Protein AF-K2RR24-F1 (afdb_monomer_lite)

Structure (mmCIF, N/CA/C/O backbone):
data_AF-K2RR24-F1
#
_entry.id   AF-K2RR24-F1
#
loop_
_atom_site.group_PDB
_atom_site.id
_atom_site.type_symbol
_atom_site.label_atom_id
_atom_site.label_alt_id
_atom_site.label_comp_id
_atom_site.label_asym_id
_atom_site.label_entity_id
_atom_site.label_seq_id
_atom_site.pdbx_PDB_ins_code
_atom_site.Cartn_x
_atom_site.Cartn_y
_atom_site.Cartn_z
_atom_site.occupancy
_atom_site.B_iso_or_equiv
_atom_site.auth_seq_id
_atom_site.auth_comp_id
_atom_site.auth_asym_id
_atom_site.auth_atom_id
_atom_site.pdbx_PDB_model_num
ATOM 1 N N . MET A 1 1 ? 23.265 -15.243 -14.581 1.00 72.38 1 MET A N 1
ATOM 2 C CA . MET A 1 1 ? 22.072 -14.593 -15.166 1.00 72.38 1 MET A CA 1
ATOM 3 C C . MET A 1 1 ? 22.293 -13.108 -15.412 1.00 72.38 1 MET A C 1
ATOM 5 O O . MET A 1 1 ? 22.422 -12.771 -16.573 1.00 72.38 1 MET A O 1
ATOM 9 N N . LEU A 1 2 ? 22.455 -12.241 -14.399 1.00 79.88 2 LEU A N 1
ATOM 10 C CA . LEU A 1 2 ? 22.684 -10.802 -14.650 1.00 79.88 2 LEU A CA 1
ATOM 11 C C . LEU A 1 2 ? 23.938 -10.504 -15.500 1.00 79.88 2 LEU A C 1
ATOM 13 O O . LEU A 1 2 ? 23.864 -9.712 -16.428 1.00 79.88 2 LEU A O 1
ATOM 17 N N . ILE A 1 3 ? 25.061 -11.188 -15.239 1.00 80.38 3 ILE A N 1
ATOM 18 C CA . ILE A 1 3 ? 26.287 -11.056 -16.055 1.00 80.38 3 ILE A CA 1
ATOM 19 C C . ILE A 1 3 ? 26.009 -11.392 -17.526 1.00 80.38 3 ILE A C 1
ATOM 21 O O . ILE A 1 3 ? 26.419 -10.652 -18.409 1.00 80.38 3 ILE A O 1
ATOM 25 N N . LEU A 1 4 ? 25.267 -12.473 -17.780 1.00 77.06 4 LEU A N 1
ATOM 26 C CA . LEU A 1 4 ? 24.901 -12.894 -19.131 1.00 77.06 4 LEU A CA 1
ATOM 27 C C . LEU A 1 4 ? 23.969 -11.874 -19.801 1.00 77.06 4 LEU A C 1
ATOM 29 O O . LEU A 1 4 ? 24.186 -11.536 -20.956 1.00 77.06 4 LEU A O 1
ATOM 33 N N . ALA A 1 5 ? 22.979 -11.346 -19.072 1.00 79.00 5 ALA A N 1
ATOM 34 C CA . ALA A 1 5 ? 22.093 -10.297 -19.578 1.00 79.00 5 ALA A CA 1
ATOM 35 C C . ALA A 1 5 ? 22.886 -9.043 -19.983 1.00 79.00 5 ALA A C 1
ATOM 37 O O . ALA A 1 5 ? 22.716 -8.544 -21.090 1.00 79.00 5 ALA A O 1
ATOM 38 N N . ASN A 1 6 ? 23.829 -8.603 -19.141 1.00 83.50 6 ASN A N 1
ATOM 39 C CA . ASN A 1 6 ? 24.700 -7.472 -19.460 1.00 83.50 6 ASN A CA 1
ATOM 40 C C . ASN A 1 6 ? 25.625 -7.770 -20.651 1.00 83.50 6 ASN A C 1
ATOM 42 O O . ASN A 1 6 ? 25.790 -6.919 -21.512 1.00 83.50 6 ASN A O 1
ATOM 46 N N . GLN A 1 7 ? 26.198 -8.974 -20.746 1.00 81.19 7 GLN A N 1
ATOM 47 C CA . GLN A 1 7 ? 27.037 -9.366 -21.887 1.00 81.19 7 GLN A CA 1
ATOM 48 C C . GLN A 1 7 ? 26.260 -9.395 -23.208 1.00 81.19 7 GLN A C 1
ATOM 50 O O . GLN A 1 7 ? 26.786 -8.963 -24.230 1.00 81.19 7 GLN A O 1
ATOM 55 N N . ILE A 1 8 ? 25.022 -9.901 -23.199 1.00 78.44 8 ILE A N 1
ATOM 56 C CA . ILE A 1 8 ? 24.143 -9.886 -24.376 1.00 78.44 8 ILE A CA 1
ATOM 57 C C . ILE A 1 8 ? 23.825 -8.442 -24.762 1.00 78.44 8 ILE A C 1
ATOM 59 O O . ILE A 1 8 ? 23.948 -8.091 -25.931 1.00 78.44 8 ILE A O 1
ATOM 63 N N . ARG A 1 9 ? 23.487 -7.600 -23.779 1.00 81.88 9 ARG A N 1
ATOM 64 C CA . ARG A 1 9 ? 23.241 -6.174 -23.990 1.00 81.88 9 ARG A CA 1
ATOM 65 C C . ARG A 1 9 ? 24.429 -5.477 -24.656 1.00 81.88 9 ARG A C 1
ATOM 67 O O . ARG A 1 9 ? 24.236 -4.899 -25.716 1.00 81.88 9 ARG A O 1
ATOM 74 N N . TYR A 1 10 ? 25.634 -5.590 -24.092 1.00 85.56 10 TYR A N 1
ATOM 75 C CA . TYR A 1 10 ? 26.826 -4.947 -24.657 1.00 85.56 10 TYR A CA 1
ATOM 76 C C . TYR A 1 10 ? 27.077 -5.374 -26.106 1.00 85.56 10 TYR A C 1
ATOM 78 O O . TYR A 1 10 ? 27.322 -4.534 -26.958 1.00 85.56 10 TYR A O 1
ATOM 86 N N . LYS A 1 11 ? 26.923 -6.667 -26.422 1.00 77.88 11 LYS A N 1
ATOM 87 C CA . LYS A 1 11 ? 27.088 -7.157 -27.801 1.00 77.88 11 LYS A CA 1
ATOM 88 C C . LYS A 1 11 ? 26.055 -6.588 -28.780 1.00 77.88 11 LYS A C 1
ATOM 90 O O . LYS A 1 11 ? 26.370 -6.408 -29.952 1.00 77.88 11 LYS A O 1
ATOM 95 N N . ILE A 1 12 ? 24.827 -6.350 -28.325 1.00 80.06 12 ILE A N 1
ATOM 96 C CA . ILE A 1 12 ? 23.747 -5.769 -29.138 1.00 80.06 12 ILE A CA 1
ATOM 97 C C . ILE A 1 12 ? 23.983 -4.267 -29.351 1.00 80.06 12 ILE A C 1
ATOM 99 O O . ILE A 1 12 ? 23.833 -3.777 -30.470 1.00 80.06 12 ILE A O 1
ATOM 103 N N . GLU A 1 13 ? 24.417 -3.561 -28.306 1.00 81.44 13 GLU A N 1
ATOM 104 C CA . GLU A 1 13 ? 24.784 -2.142 -28.373 1.00 81.44 13 GLU A CA 1
ATOM 105 C C . GLU A 1 13 ? 26.002 -1.910 -29.277 1.00 81.44 13 GLU A C 1
ATOM 107 O O . GLU A 1 13 ? 25.968 -1.014 -30.120 1.00 81.44 13 GLU A O 1
ATOM 112 N N . ASP A 1 14 ? 27.033 -2.758 -29.183 1.00 86.75 14 ASP A N 1
ATOM 113 C CA . ASP A 1 14 ? 28.205 -2.731 -30.070 1.00 86.75 14 ASP A CA 1
ATOM 114 C C . ASP A 1 14 ? 27.800 -2.920 -31.540 1.00 86.75 14 ASP A C 1
ATOM 116 O O . ASP A 1 14 ? 28.352 -2.286 -32.441 1.00 86.75 14 ASP A O 1
ATOM 120 N N . ALA A 1 15 ? 26.785 -3.753 -31.787 1.00 83.56 15 ALA A N 1
ATOM 121 C CA . ALA A 1 15 ? 26.198 -3.949 -33.109 1.00 83.56 15 ALA A CA 1
ATOM 122 C C . ALA A 1 15 ? 25.271 -2.796 -33.550 1.00 83.56 15 ALA A C 1
ATOM 124 O O . ALA A 1 15 ? 24.729 -2.847 -34.654 1.00 83.56 15 ALA A O 1
ATOM 125 N N . ARG A 1 16 ? 25.087 -1.758 -32.717 1.00 85.69 16 ARG A N 1
ATOM 126 C CA . ARG A 1 16 ? 24.172 -0.618 -32.922 1.00 85.69 16 ARG A CA 1
ATOM 127 C C . ARG A 1 16 ? 22.722 -1.034 -33.176 1.00 85.69 16 ARG A C 1
ATOM 129 O O . ARG A 1 16 ? 21.984 -0.345 -33.880 1.00 85.69 16 ARG A O 1
ATOM 136 N N . VAL A 1 17 ? 22.314 -2.164 -32.607 1.00 85.00 17 VAL A N 1
ATOM 137 C CA . VAL A 1 17 ? 20.939 -2.657 -32.688 1.00 85.00 17 VAL A CA 1
ATOM 138 C C . VAL A 1 17 ? 20.186 -2.177 -31.441 1.00 85.00 17 VAL A C 1
ATOM 140 O O . VAL A 1 17 ? 20.711 -2.311 -30.335 1.00 85.00 17 VAL A O 1
ATOM 143 N N . PRO A 1 18 ? 18.971 -1.610 -31.569 1.00 82.31 18 PRO A N 1
ATOM 144 C CA . PRO A 1 18 ? 18.175 -1.240 -30.403 1.00 82.31 18 PRO A CA 1
ATOM 145 C C . PRO A 1 18 ? 17.826 -2.485 -29.581 1.00 82.31 18 PRO A C 1
ATOM 147 O O . PRO A 1 18 ? 17.513 -3.538 -30.143 1.00 82.31 18 PRO A O 1
ATOM 150 N N . LEU A 1 19 ? 17.867 -2.379 -28.249 1.00 85.50 19 LEU A N 1
ATOM 151 C CA . LEU A 1 19 ? 17.546 -3.517 -27.391 1.00 85.50 19 LEU A CA 1
ATOM 152 C C . LEU A 1 19 ? 16.070 -3.927 -27.543 1.00 85.50 19 LEU A C 1
ATOM 154 O O . LEU A 1 19 ? 15.183 -3.102 -27.313 1.00 85.50 19 LEU A O 1
ATOM 158 N N . PRO A 1 20 ? 15.788 -5.211 -27.829 1.00 89.75 20 PRO A N 1
ATOM 159 C CA . PRO A 1 20 ? 14.438 -5.754 -27.758 1.00 89.75 20 PRO A CA 1
ATOM 160 C C . PRO A 1 20 ? 13.810 -5.546 -26.367 1.00 89.75 20 PRO A C 1
ATOM 162 O O . PRO A 1 20 ? 14.496 -5.772 -25.357 1.00 89.75 20 PRO A O 1
ATOM 165 N N . PRO A 1 21 ? 12.512 -5.193 -26.278 1.00 91.25 21 PRO A N 1
ATOM 166 C CA . PRO A 1 21 ? 11.812 -5.012 -25.005 1.00 91.25 21 PRO A CA 1
ATOM 167 C C . PRO A 1 21 ? 11.949 -6.198 -24.050 1.00 91.25 21 PRO A C 1
ATOM 169 O O . PRO A 1 21 ? 12.152 -6.024 -22.848 1.00 91.25 21 PRO A O 1
ATOM 172 N N . GLU A 1 22 ? 11.912 -7.417 -24.582 1.00 92.06 22 GLU A N 1
ATOM 173 C CA . GLU A 1 22 ? 12.024 -8.655 -23.817 1.00 92.06 22 GLU A CA 1
ATOM 174 C C . GLU A 1 22 ? 13.361 -8.742 -23.079 1.00 92.06 22 GLU A C 1
ATOM 176 O O . GLU A 1 22 ? 13.403 -9.158 -21.919 1.00 92.06 22 GLU A O 1
ATOM 181 N N . LEU A 1 23 ? 14.454 -8.307 -23.715 1.00 90.75 23 LEU A N 1
ATOM 182 C CA . LEU A 1 23 ? 15.776 -8.292 -23.090 1.00 90.75 23 LEU A CA 1
ATOM 183 C C . LEU A 1 23 ? 15.877 -7.220 -22.005 1.00 90.75 23 LEU A C 1
ATOM 185 O O . LEU A 1 23 ? 16.481 -7.482 -20.963 1.00 90.75 23 LEU A O 1
ATOM 189 N N . VAL A 1 24 ? 15.231 -6.065 -22.190 1.00 93.12 24 VAL A N 1
ATOM 190 C CA . VAL A 1 24 ? 15.132 -5.038 -21.142 1.00 93.12 24 VAL A CA 1
ATOM 191 C C . VAL A 1 24 ? 14.367 -5.580 -19.931 1.00 93.12 24 VAL A C 1
ATOM 193 O O . VAL A 1 24 ? 14.838 -5.459 -18.799 1.00 93.12 24 VAL A O 1
ATOM 196 N N . TYR A 1 25 ? 13.235 -6.259 -20.142 1.00 94.38 25 TYR A N 1
ATOM 197 C CA . TYR A 1 25 ? 12.456 -6.866 -19.057 1.00 94.38 25 TYR A CA 1
ATOM 198 C C . TYR A 1 25 ? 13.221 -7.981 -18.333 1.00 94.38 25 TYR A C 1
ATOM 200 O O . TYR A 1 25 ? 13.223 -8.027 -17.101 1.00 94.38 25 TYR A O 1
ATOM 208 N N . ILE A 1 26 ? 13.911 -8.862 -19.063 1.00 92.88 26 ILE A N 1
ATOM 209 C CA . ILE A 1 26 ? 14.768 -9.899 -18.464 1.00 92.88 26 ILE A CA 1
ATOM 210 C C . ILE A 1 26 ? 15.900 -9.256 -17.655 1.00 92.88 26 ILE A C 1
ATOM 212 O O . ILE A 1 26 ? 16.197 -9.714 -16.546 1.00 92.88 26 ILE A O 1
ATOM 216 N N . GLY A 1 27 ? 16.498 -8.183 -18.179 1.00 92.75 27 GLY A N 1
ATOM 217 C CA . GLY A 1 27 ? 17.505 -7.372 -17.503 1.00 92.75 27 GLY A CA 1
ATOM 218 C C . GLY A 1 27 ? 17.003 -6.809 -16.176 1.00 92.75 27 GLY A C 1
ATOM 219 O O . GLY A 1 27 ? 17.629 -7.057 -15.143 1.00 92.75 27 GLY A O 1
ATOM 220 N N . LEU A 1 28 ? 15.833 -6.158 -16.174 1.00 93.94 28 LEU A N 1
ATOM 221 C CA . LEU A 1 28 ? 15.170 -5.640 -14.968 1.00 93.94 28 LEU A CA 1
ATOM 222 C C . LEU A 1 28 ? 14.937 -6.733 -13.923 1.00 93.94 28 LEU A C 1
ATOM 224 O O . LEU A 1 28 ? 15.307 -6.574 -12.760 1.00 93.94 28 LEU A O 1
ATOM 228 N N . LEU A 1 29 ? 14.359 -7.865 -14.330 1.00 92.88 29 LEU A N 1
ATOM 229 C CA . LEU A 1 29 ? 14.065 -8.973 -13.419 1.00 92.88 29 LEU A CA 1
ATOM 230 C C . LEU A 1 29 ? 15.346 -9.587 -12.836 1.00 92.88 29 LEU A C 1
ATOM 232 O O . LEU A 1 29 ? 15.402 -9.893 -11.643 1.00 92.88 29 LEU A O 1
ATOM 236 N N . CYS A 1 30 ? 16.398 -9.732 -13.648 1.00 90.69 30 CYS A N 1
ATOM 237 C CA . CYS A 1 30 ? 17.705 -10.191 -13.179 1.00 90.69 30 CYS A CA 1
ATOM 238 C C . CYS A 1 30 ? 18.349 -9.186 -12.218 1.00 90.69 30 CYS A C 1
ATOM 240 O O . CYS A 1 30 ? 18.915 -9.593 -11.203 1.00 90.69 30 CYS A O 1
ATOM 242 N N . ALA A 1 31 ? 18.264 -7.892 -12.526 1.00 91.56 31 ALA A N 1
ATOM 243 C CA . ALA A 1 31 ? 18.817 -6.824 -11.707 1.00 91.56 31 ALA A CA 1
ATOM 244 C C . ALA A 1 31 ? 18.123 -6.760 -10.339 1.00 91.56 31 ALA A C 1
ATOM 246 O O . ALA A 1 31 ? 18.810 -6.708 -9.317 1.00 91.56 31 ALA A O 1
ATOM 247 N N . ALA A 1 32 ? 16.793 -6.884 -10.311 1.00 90.62 32 ALA A N 1
ATOM 248 C CA . ALA A 1 32 ? 16.005 -6.976 -9.087 1.00 90.62 32 ALA A CA 1
ATOM 249 C C . ALA A 1 32 ? 16.354 -8.220 -8.273 1.00 90.62 32 ALA A C 1
ATOM 251 O O . ALA A 1 32 ? 16.703 -8.101 -7.107 1.00 90.62 32 ALA A O 1
ATOM 252 N N . ALA A 1 33 ? 16.382 -9.406 -8.887 1.00 86.56 33 ALA A N 1
ATOM 253 C CA . ALA A 1 33 ? 16.753 -10.639 -8.189 1.00 86.56 33 ALA A CA 1
ATOM 254 C C . ALA A 1 33 ? 18.179 -10.595 -7.601 1.00 86.56 33 ALA A C 1
ATOM 256 O O . ALA A 1 33 ? 18.484 -11.286 -6.626 1.00 86.56 33 ALA A O 1
ATOM 257 N N . CYS A 1 34 ? 19.075 -9.816 -8.211 1.00 86.06 34 CYS A N 1
ATOM 258 C CA . CYS A 1 34 ? 20.442 -9.588 -7.750 1.00 86.06 34 CYS A CA 1
ATOM 259 C C . CYS A 1 34 ? 20.601 -8.357 -6.841 1.00 86.06 34 CYS A C 1
ATOM 261 O O . CYS A 1 34 ? 21.722 -8.117 -6.398 1.00 86.06 34 CYS A O 1
ATOM 263 N N . HIS A 1 35 ? 19.535 -7.596 -6.570 1.00 87.00 35 HIS A N 1
ATOM 264 C CA . HIS A 1 35 ? 19.569 -6.330 -5.823 1.00 87.00 35 HIS A CA 1
ATOM 265 C C . HIS A 1 35 ? 20.613 -5.327 -6.361 1.00 87.00 35 HIS A C 1
ATOM 267 O O . HIS A 1 35 ? 21.227 -4.575 -5.603 1.00 87.00 35 HIS A O 1
ATOM 273 N N . SER A 1 36 ? 20.848 -5.326 -7.677 1.00 89.75 36 SER A N 1
ATOM 274 C CA . SER A 1 36 ? 21.838 -4.455 -8.317 1.00 89.75 36 SER A CA 1
ATOM 275 C C . SER A 1 36 ? 21.199 -3.128 -8.714 1.00 89.75 36 SER A C 1
ATOM 277 O O . SER A 1 36 ? 20.566 -3.028 -9.762 1.00 89.75 36 SER A O 1
ATOM 279 N N . VAL A 1 37 ? 21.385 -2.101 -7.882 1.00 90.81 37 VAL A N 1
ATOM 280 C CA . VAL A 1 37 ? 20.878 -0.741 -8.144 1.00 90.81 37 VAL A CA 1
ATOM 281 C C . VAL A 1 37 ? 21.430 -0.151 -9.443 1.00 90.81 37 VAL A C 1
ATOM 283 O O . VAL A 1 37 ? 20.621 0.348 -10.219 1.00 90.81 37 VAL A O 1
ATOM 286 N N . PRO A 1 38 ? 22.742 -0.247 -9.755 1.00 91.25 38 PRO A N 1
ATOM 287 C CA . PRO A 1 38 ? 23.256 0.279 -11.018 1.00 91.25 38 PRO A CA 1
ATOM 288 C C . PRO A 1 38 ? 22.595 -0.382 -12.228 1.00 91.25 38 PRO A C 1
ATOM 290 O O . PRO A 1 38 ? 22.184 0.311 -13.148 1.00 91.25 38 PRO A O 1
ATOM 293 N N . ALA A 1 39 ? 22.414 -1.709 -12.203 1.00 92.00 39 ALA A N 1
ATOM 294 C CA . ALA A 1 39 ? 21.754 -2.409 -13.299 1.00 92.00 39 ALA A CA 1
ATOM 295 C C . ALA A 1 39 ? 20.262 -2.055 -13.390 1.00 92.00 39 ALA A C 1
ATOM 297 O O . ALA A 1 39 ? 19.770 -1.818 -14.488 1.00 92.00 39 ALA A O 1
ATOM 298 N N . LEU A 1 40 ? 19.548 -1.980 -12.258 1.00 93.75 40 LEU A N 1
ATOM 299 C CA . LEU A 1 40 ? 18.147 -1.542 -12.225 1.00 93.75 40 LEU A CA 1
ATOM 300 C C . LEU A 1 40 ? 17.998 -0.160 -12.850 1.00 93.75 40 LEU A C 1
ATOM 302 O O . LEU A 1 40 ? 17.169 0.022 -13.731 1.00 93.75 40 LEU A O 1
ATOM 306 N N . LYS A 1 41 ? 18.852 0.776 -12.438 1.00 93.25 41 LYS A N 1
ATOM 307 C CA . LYS A 1 41 ? 18.902 2.128 -12.975 1.00 93.25 41 LYS A CA 1
ATOM 308 C C . LYS A 1 41 ? 19.072 2.122 -14.490 1.00 93.25 41 LYS A C 1
ATOM 310 O O . LYS A 1 41 ? 18.291 2.759 -15.189 1.00 93.25 41 LYS A O 1
ATOM 315 N N . THR A 1 42 ? 20.044 1.369 -15.011 1.00 91.69 42 THR A N 1
ATOM 316 C CA . THR A 1 42 ? 20.266 1.350 -16.457 1.00 91.69 42 THR A CA 1
ATOM 317 C C . THR A 1 42 ? 19.105 0.717 -17.211 1.00 91.69 42 THR A C 1
ATOM 319 O O . THR A 1 42 ? 18.633 1.297 -18.177 1.00 91.69 42 THR A O 1
ATOM 322 N N . TYR A 1 43 ? 18.586 -0.430 -16.770 1.00 94.06 43 TYR A N 1
ATOM 323 C CA . TYR A 1 43 ? 17.467 -1.062 -17.472 1.00 94.06 43 TYR A CA 1
ATOM 324 C C . TYR A 1 43 ? 16.149 -0.284 -17.337 1.00 94.06 43 TYR A C 1
ATOM 326 O O . TYR A 1 43 ? 15.311 -0.383 -18.228 1.00 94.06 43 TYR A O 1
ATOM 334 N N . LEU A 1 44 ? 15.947 0.497 -16.270 1.00 93.56 44 LEU A N 1
ATOM 335 C CA . LEU A 1 44 ? 14.803 1.408 -16.162 1.00 93.56 44 LEU A CA 1
ATOM 336 C C . LEU A 1 44 ? 14.936 2.595 -17.121 1.00 93.56 44 LEU A C 1
ATOM 338 O O . LEU A 1 44 ? 13.952 2.986 -17.747 1.00 93.56 44 LEU A O 1
ATOM 342 N N . TYR A 1 45 ? 16.153 3.112 -17.297 1.00 91.44 45 TYR A N 1
ATOM 343 C CA . TYR A 1 45 ? 16.439 4.110 -18.322 1.00 91.44 45 TYR A CA 1
ATOM 344 C C . TYR A 1 45 ? 16.170 3.563 -19.734 1.00 91.44 45 TYR A C 1
ATOM 346 O O . TYR A 1 45 ? 15.405 4.170 -20.479 1.00 91.44 45 TYR A O 1
ATOM 354 N N . GLU A 1 46 ? 16.702 2.383 -20.081 1.00 90.56 46 GLU A N 1
ATOM 355 C CA . GLU A 1 46 ? 16.416 1.740 -21.378 1.00 90.56 46 GLU A CA 1
ATOM 356 C C . GLU A 1 46 ? 14.917 1.501 -21.557 1.00 90.56 46 GLU A C 1
ATOM 358 O O . GLU A 1 46 ? 14.347 1.709 -22.624 1.00 90.56 46 GLU A O 1
ATOM 363 N N . ARG A 1 47 ? 14.243 1.093 -20.480 1.00 91.81 47 ARG A N 1
ATOM 364 C CA . ARG A 1 47 ? 12.806 0.878 -20.492 1.00 91.81 47 ARG A CA 1
ATOM 365 C C . ARG A 1 47 ? 12.042 2.153 -20.822 1.00 91.81 47 ARG A C 1
ATOM 367 O O . ARG A 1 47 ? 11.072 2.054 -21.563 1.00 91.81 47 ARG A O 1
ATOM 374 N N . ARG A 1 48 ? 12.444 3.308 -20.293 1.00 89.25 48 ARG A N 1
ATOM 375 C CA . ARG A 1 48 ? 11.825 4.604 -20.611 1.00 89.25 48 ARG A CA 1
ATOM 376 C C . ARG A 1 48 ? 11.894 4.906 -22.110 1.00 89.25 48 ARG A C 1
ATOM 378 O O . ARG A 1 48 ? 10.940 5.438 -22.656 1.00 89.25 48 ARG A O 1
ATOM 385 N N . VAL A 1 49 ? 12.997 4.543 -22.769 1.00 87.38 49 VAL A N 1
ATOM 386 C CA . VAL A 1 49 ? 13.174 4.731 -24.221 1.00 87.38 49 VAL A CA 1
ATOM 387 C C . VAL A 1 49 ? 12.198 3.866 -25.029 1.00 87.38 49 VAL A C 1
ATOM 389 O O . VAL A 1 49 ? 11.815 4.227 -26.139 1.00 87.38 49 VAL A O 1
ATOM 392 N N . LEU A 1 50 ? 11.750 2.736 -24.474 1.00 85.75 50 LEU A N 1
ATOM 393 C CA . LEU A 1 50 ? 10.695 1.927 -25.073 1.00 85.75 50 LEU A CA 1
ATOM 394 C C . LEU A 1 50 ? 9.341 2.613 -24.834 1.00 85.75 50 LEU A C 1
ATOM 396 O O . LEU A 1 50 ? 8.783 2.503 -23.747 1.00 85.75 50 LEU A O 1
ATOM 400 N N . ASP A 1 51 ? 8.762 3.248 -25.849 1.00 80.12 51 ASP A N 1
ATOM 401 C CA . ASP A 1 51 ? 7.447 3.928 -25.797 1.00 80.12 51 ASP A CA 1
ATOM 402 C C . ASP A 1 51 ? 6.236 2.963 -25.677 1.00 80.12 51 ASP A C 1
ATOM 404 O O . ASP A 1 51 ? 5.137 3.187 -26.169 1.00 80.12 51 ASP A O 1
ATOM 408 N N . SER A 1 52 ? 6.440 1.805 -25.051 1.00 86.00 52 SER A N 1
ATOM 409 C CA . SER A 1 52 ? 5.402 0.811 -24.762 1.00 86.00 52 SER A CA 1
ATOM 410 C C . SER A 1 52 ? 5.069 0.824 -23.271 1.00 86.00 52 SER A C 1
ATOM 412 O O . SER A 1 52 ? 5.906 1.241 -22.477 1.00 86.00 52 SER A O 1
ATOM 414 N N . PRO A 1 53 ? 3.887 0.367 -22.826 1.00 89.19 53 PRO A N 1
ATOM 415 C CA . PRO A 1 53 ? 3.591 0.156 -21.407 1.00 89.19 53 PRO A CA 1
ATOM 416 C C . PRO A 1 53 ? 4.271 -1.113 -20.867 1.00 89.19 53 PRO A C 1
ATOM 418 O O . PRO A 1 53 ? 4.549 -2.058 -21.602 1.00 89.19 53 PRO A O 1
ATOM 421 N N . MET A 1 54 ? 4.576 -1.155 -19.561 1.00 92.62 54 MET A N 1
ATOM 422 C CA . MET A 1 54 ? 5.258 -2.317 -18.978 1.00 92.62 54 MET A CA 1
ATOM 423 C C . MET A 1 54 ? 4.226 -3.431 -18.801 1.00 92.62 54 MET A C 1
ATOM 425 O O . MET A 1 54 ? 3.190 -3.182 -18.181 1.00 92.62 54 MET A O 1
ATOM 429 N N . PRO A 1 55 ? 4.492 -4.666 -19.264 1.00 94.56 55 PRO A N 1
ATOM 430 C CA . PRO A 1 55 ? 3.573 -5.765 -19.031 1.00 94.56 55 PRO A CA 1
ATOM 431 C C . PRO A 1 55 ? 3.318 -5.961 -17.533 1.00 94.56 55 PRO A C 1
ATOM 433 O O . PRO A 1 55 ? 4.255 -6.059 -16.735 1.00 94.56 55 PRO A O 1
ATOM 436 N N . ALA A 1 56 ? 2.045 -6.078 -17.155 1.00 94.56 56 ALA A N 1
ATOM 437 C CA . ALA A 1 56 ? 1.606 -6.182 -15.763 1.00 94.56 56 ALA A CA 1
ATOM 438 C C . ALA A 1 56 ? 2.345 -7.277 -14.970 1.00 94.56 56 ALA A C 1
ATOM 440 O O . ALA A 1 56 ? 2.761 -7.071 -13.827 1.00 94.56 56 ALA A O 1
ATOM 441 N N . LEU A 1 57 ? 2.572 -8.435 -15.598 1.00 93.19 57 LEU A N 1
ATOM 442 C CA . LEU A 1 57 ? 3.292 -9.551 -14.986 1.00 93.19 57 LEU A CA 1
ATOM 443 C C . LEU A 1 57 ? 4.759 -9.213 -14.680 1.00 93.19 57 LEU A C 1
ATOM 445 O O . LEU A 1 57 ? 5.260 -9.597 -13.622 1.00 93.19 57 LEU A O 1
ATOM 449 N N . VAL A 1 58 ? 5.435 -8.495 -15.582 1.00 94.50 58 VAL A N 1
ATOM 450 C CA . VAL A 1 58 ? 6.827 -8.062 -15.395 1.00 94.50 58 VAL A CA 1
ATOM 451 C C . VAL A 1 58 ? 6.898 -7.076 -14.236 1.00 94.50 58 VAL A C 1
ATOM 453 O O . VAL A 1 58 ? 7.686 -7.294 -13.319 1.00 94.50 58 VAL A O 1
ATOM 456 N N . PHE A 1 59 ? 6.018 -6.071 -14.216 1.00 95.69 59 PHE A N 1
ATOM 457 C CA . PHE A 1 59 ? 5.942 -5.100 -13.123 1.00 95.69 59 PHE A CA 1
ATOM 458 C C . PHE A 1 59 ? 5.709 -5.784 -11.769 1.00 95.69 59 PHE A C 1
ATOM 460 O O . PHE A 1 59 ? 6.453 -5.566 -10.815 1.00 95.69 59 PHE A O 1
ATOM 467 N N . ALA A 1 60 ? 4.719 -6.679 -11.688 1.00 92.81 60 ALA A N 1
ATOM 468 C CA . ALA A 1 60 ? 4.408 -7.410 -10.462 1.00 92.81 60 ALA A CA 1
ATOM 469 C C . ALA A 1 60 ? 5.615 -8.211 -9.942 1.00 92.81 60 ALA A C 1
ATOM 471 O O . ALA A 1 60 ? 5.911 -8.181 -8.748 1.00 92.81 60 ALA A O 1
ATOM 472 N N . ARG A 1 61 ? 6.334 -8.901 -10.837 1.00 92.25 61 ARG A N 1
ATOM 473 C CA . ARG A 1 61 ? 7.543 -9.670 -10.498 1.00 92.25 61 ARG A CA 1
ATOM 474 C C . ARG A 1 61 ? 8.711 -8.778 -10.093 1.00 92.25 61 ARG A C 1
ATOM 476 O O . ARG A 1 61 ? 9.473 -9.159 -9.209 1.00 92.25 61 ARG A O 1
ATOM 483 N N . LEU A 1 62 ? 8.843 -7.619 -10.727 1.00 93.56 62 LEU A N 1
ATOM 484 C CA . LEU A 1 62 ? 9.869 -6.632 -10.426 1.00 93.56 62 LEU A CA 1
ATOM 485 C C . LEU A 1 62 ? 9.675 -6.051 -9.021 1.00 93.56 62 LEU A C 1
ATOM 487 O O . LEU A 1 62 ? 10.602 -6.095 -8.214 1.00 93.56 62 LEU A O 1
ATOM 491 N N . VAL A 1 63 ? 8.454 -5.616 -8.692 1.00 93.44 63 VAL A N 1
ATOM 492 C CA . VAL A 1 63 ? 8.093 -5.147 -7.344 1.00 93.44 63 VAL A CA 1
ATOM 493 C C . VAL A 1 63 ? 8.301 -6.252 -6.310 1.00 93.44 63 VAL A C 1
ATOM 495 O O . VAL A 1 63 ? 8.928 -6.014 -5.280 1.00 93.44 63 VAL A O 1
ATOM 498 N N . ASP A 1 64 ? 7.851 -7.479 -6.594 1.00 89.69 64 ASP A N 1
ATOM 499 C CA . ASP A 1 64 ? 8.096 -8.631 -5.721 1.00 89.69 64 ASP A CA 1
ATOM 500 C C . ASP A 1 64 ? 9.603 -8.843 -5.483 1.00 89.69 64 ASP A C 1
ATOM 502 O O . ASP A 1 64 ? 10.009 -9.082 -4.349 1.00 89.69 64 ASP A O 1
ATOM 506 N N . GLY A 1 65 ? 10.438 -8.714 -6.519 1.00 88.00 65 GLY A N 1
ATOM 507 C CA . GLY A 1 65 ? 11.894 -8.845 -6.420 1.00 88.00 65 GLY A CA 1
ATOM 508 C C . GLY A 1 65 ? 12.569 -7.750 -5.589 1.00 88.00 65 GLY A C 1
ATOM 509 O O . GLY A 1 65 ? 13.565 -8.026 -4.933 1.00 88.00 65 GLY A O 1
ATOM 510 N N . ILE A 1 66 ? 12.021 -6.534 -5.579 1.00 87.69 66 ILE A N 1
ATOM 511 C CA . ILE A 1 66 ? 12.529 -5.413 -4.770 1.00 87.69 66 ILE A CA 1
ATOM 512 C C . ILE A 1 66 ? 12.112 -5.562 -3.303 1.00 87.69 66 ILE A C 1
ATOM 514 O O . ILE A 1 66 ? 12.912 -5.351 -2.396 1.00 87.69 66 ILE A O 1
ATOM 518 N N . VAL A 1 67 ? 10.854 -5.944 -3.070 1.00 84.38 67 VAL A N 1
ATOM 519 C CA . VAL A 1 67 ? 10.232 -6.022 -1.739 1.00 84.38 67 VAL A CA 1
ATOM 520 C C . VAL A 1 67 ? 10.660 -7.274 -0.966 1.00 84.38 67 VAL A C 1
ATOM 522 O O . VAL A 1 67 ? 10.730 -7.258 0.270 1.00 84.38 67 VAL A O 1
ATOM 525 N N . GLN A 1 68 ? 10.894 -8.393 -1.658 1.00 73.56 68 GLN A N 1
ATOM 526 C CA . GLN A 1 68 ? 11.254 -9.657 -1.021 1.00 73.56 68 GLN A CA 1
ATOM 527 C C . GLN A 1 68 ? 12.711 -9.648 -0.551 1.00 73.56 68 GLN A C 1
ATOM 529 O O . GLN A 1 68 ? 13.635 -9.798 -1.336 1.00 73.56 68 GLN A O 1
ATOM 534 N N . ASN A 1 69 ? 12.920 -9.638 0.769 1.00 55.44 69 ASN A N 1
ATOM 535 C CA . ASN A 1 69 ? 14.250 -9.893 1.340 1.00 55.44 69 ASN A CA 1
ATOM 536 C C . ASN A 1 69 ? 14.682 -11.373 1.260 1.00 55.44 69 ASN A C 1
ATOM 538 O O . ASN A 1 69 ? 15.830 -11.682 1.576 1.00 55.44 69 ASN A O 1
ATOM 542 N N . THR A 1 70 ? 13.804 -12.309 0.870 1.00 43.34 70 THR A N 1
ATOM 543 C CA . THR A 1 70 ? 14.133 -13.725 0.590 1.00 43.34 70 THR A CA 1
ATOM 544 C C . THR A 1 70 ? 12.913 -14.443 -0.018 1.00 43.34 70 THR A C 1
ATOM 546 O O . THR A 1 70 ? 11.806 -14.255 0.499 1.00 43.34 70 THR A O 1
ATOM 549 N N . PRO A 1 71 ? 13.047 -15.314 -1.036 1.00 41.28 71 PRO A N 1
ATOM 550 C CA . PRO A 1 71 ? 11.964 -16.222 -1.406 1.00 41.28 71 PRO A CA 1
ATOM 551 C C . PRO A 1 71 ? 11.726 -17.254 -0.291 1.00 41.28 71 PRO A C 1
ATOM 553 O O . PRO A 1 71 ? 12.654 -17.918 0.162 1.00 41.28 71 PRO A O 1
ATOM 556 N N . LYS A 1 72 ? 10.464 -17.435 0.128 1.00 44.12 72 LYS A N 1
ATOM 557 C CA . LYS A 1 72 ? 10.065 -18.386 1.190 1.00 44.12 72 LYS A CA 1
ATOM 558 C C . LYS A 1 72 ? 10.358 -19.865 0.874 1.00 44.12 72 LYS A C 1
ATOM 560 O O . LYS A 1 72 ? 10.254 -20.689 1.774 1.00 44.12 72 LYS A O 1
ATOM 565 N N . SER A 1 73 ? 10.703 -20.217 -0.367 1.00 40.12 73 SER A N 1
ATOM 566 C CA . SER A 1 73 ? 10.900 -21.610 -0.802 1.00 40.12 73 SER A CA 1
ATOM 567 C C . SER A 1 73 ? 12.270 -21.922 -1.410 1.00 40.12 73 SER A C 1
ATOM 569 O O . SER A 1 73 ? 12.533 -23.076 -1.732 1.00 40.12 73 SER A O 1
ATOM 571 N N . PHE A 1 74 ? 13.176 -20.949 -1.524 1.00 41.00 74 PHE A N 1
ATOM 572 C CA . PHE A 1 74 ? 14.540 -21.206 -1.985 1.00 41.00 74 PHE A CA 1
ATOM 573 C C . PHE A 1 74 ? 15.520 -20.750 -0.917 1.00 41.00 74 PHE A C 1
ATOM 575 O O . PHE A 1 74 ? 15.609 -19.563 -0.637 1.00 41.00 74 PHE A O 1
ATOM 582 N N . ARG A 1 75 ? 16.175 -21.757 -0.319 1.00 40.47 75 ARG A N 1
ATOM 583 C CA . ARG A 1 75 ? 17.419 -21.769 0.470 1.00 40.47 75 ARG A CA 1
ATOM 584 C C . ARG A 1 75 ? 17.894 -20.409 0.988 1.00 40.47 75 ARG A C 1
ATOM 586 O O . ARG A 1 75 ? 18.134 -19.507 0.197 1.00 40.47 75 ARG A O 1
ATOM 593 N N . ARG A 1 76 ? 18.123 -20.362 2.312 1.00 41.91 76 ARG A N 1
ATOM 594 C CA . ARG A 1 76 ? 18.910 -19.371 3.077 1.00 41.91 76 ARG A CA 1
ATOM 595 C C . ARG A 1 76 ? 19.611 -18.355 2.168 1.00 41.91 76 ARG A C 1
ATOM 597 O O . ARG A 1 76 ? 20.426 -18.802 1.355 1.00 41.91 76 ARG A O 1
ATOM 604 N N . PRO A 1 77 ? 19.363 -17.040 2.319 1.00 44.50 77 PRO A N 1
ATOM 605 C CA . PRO A 1 77 ? 20.068 -16.055 1.517 1.00 44.50 77 PRO A CA 1
ATOM 606 C C . PRO A 1 77 ? 21.555 -16.350 1.681 1.00 44.50 77 PRO A C 1
ATOM 608 O O . PRO A 1 77 ? 22.076 -16.362 2.796 1.00 44.50 77 PRO A O 1
ATOM 611 N N . SER A 1 78 ? 22.221 -16.707 0.582 1.00 48.62 78 SER A N 1
ATOM 612 C CA . SER A 1 78 ? 23.674 -16.796 0.566 1.00 48.62 78 SER A CA 1
ATOM 613 C C . SER A 1 78 ? 24.169 -15.487 1.174 1.00 48.62 78 SER A C 1
ATOM 615 O O . SER A 1 78 ? 23.771 -14.440 0.659 1.00 48.62 78 SER A O 1
ATOM 617 N N . GLY A 1 79 ? 24.974 -15.521 2.243 1.00 49.41 79 GLY A N 1
ATOM 618 C CA . GLY A 1 79 ? 25.399 -14.326 3.002 1.00 49.41 79 GLY A CA 1
ATOM 619 C C . GLY A 1 79 ? 26.040 -13.207 2.161 1.00 49.41 79 GLY A C 1
ATOM 620 O O . GLY A 1 79 ? 26.245 -12.099 2.639 1.00 49.41 79 GLY A O 1
ATOM 621 N N . TRP A 1 80 ? 26.298 -13.485 0.885 1.00 53.00 80 TRP A N 1
ATOM 622 C CA . TRP A 1 80 ? 26.772 -12.588 -0.159 1.00 53.00 80 TRP A CA 1
ATOM 623 C C . TRP A 1 80 ? 25.704 -11.659 -0.767 1.00 53.00 80 TRP A C 1
ATOM 625 O O . TRP A 1 80 ? 26.064 -10.640 -1.350 1.00 53.00 80 TRP A O 1
ATOM 635 N N . ARG A 1 81 ? 24.399 -11.963 -0.661 1.00 57.59 81 ARG A N 1
ATOM 636 C CA . ARG A 1 81 ? 23.328 -11.104 -1.203 1.00 57.59 81 ARG A CA 1
ATOM 637 C C . ARG A 1 81 ? 22.756 -10.221 -0.105 1.00 57.59 81 ARG A C 1
ATOM 639 O O . ARG A 1 81 ? 21.916 -10.659 0.678 1.00 57.59 81 ARG A O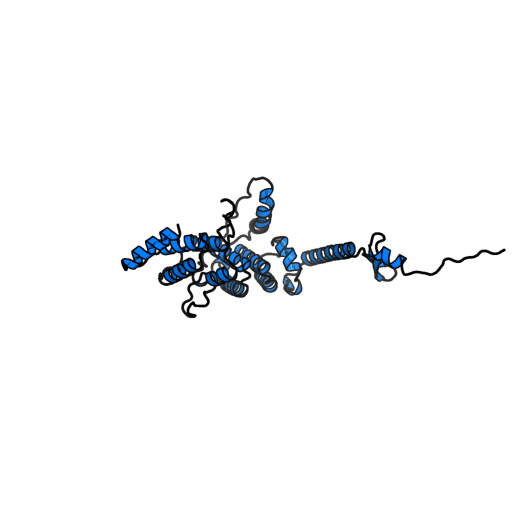 1
ATOM 646 N N . ARG A 1 82 ? 23.203 -8.966 -0.060 1.00 65.69 82 ARG A N 1
ATOM 647 C CA . ARG A 1 82 ? 22.612 -7.961 0.828 1.00 65.69 82 ARG A CA 1
ATOM 648 C C . ARG A 1 82 ? 21.232 -7.551 0.288 1.00 65.69 82 ARG A C 1
ATOM 650 O O . ARG A 1 82 ? 21.095 -7.381 -0.925 1.00 65.69 82 ARG A O 1
ATOM 657 N N . PRO A 1 83 ? 20.203 -7.433 1.141 1.00 70.81 83 PRO A N 1
ATOM 658 C CA . PRO A 1 83 ? 18.921 -6.863 0.737 1.00 70.81 83 PRO A CA 1
ATOM 659 C C . PRO A 1 83 ? 19.088 -5.410 0.271 1.00 70.81 83 PRO A C 1
ATOM 661 O O . PRO A 1 83 ? 20.030 -4.726 0.685 1.00 70.81 83 PRO A O 1
ATOM 664 N N . LEU A 1 84 ? 18.175 -4.943 -0.586 1.00 79.12 84 LEU A N 1
ATOM 665 C CA . LEU A 1 84 ? 18.092 -3.528 -0.953 1.00 79.12 84 LEU A CA 1
ATOM 666 C C . LEU A 1 84 ? 17.892 -2.685 0.313 1.00 79.12 84 LEU A C 1
ATOM 668 O O . LEU A 1 84 ? 17.005 -2.961 1.123 1.00 79.12 84 LEU A O 1
ATOM 672 N N . ARG A 1 85 ? 18.739 -1.665 0.481 1.00 85.50 85 ARG A N 1
ATOM 673 C CA . ARG A 1 85 ? 18.555 -0.641 1.514 1.00 85.50 85 ARG A CA 1
ATOM 674 C C . ARG A 1 85 ? 17.330 0.202 1.181 1.00 85.50 85 ARG A C 1
ATOM 676 O O . ARG A 1 85 ? 16.941 0.292 0.019 1.00 85.50 85 ARG A O 1
ATOM 683 N N . GLU A 1 86 ? 16.764 0.845 2.191 1.00 87.38 86 GLU A N 1
ATOM 684 C CA . GLU A 1 86 ? 15.604 1.726 2.037 1.00 87.38 86 GLU A CA 1
ATOM 685 C C . GLU A 1 86 ? 15.863 2.855 1.030 1.00 87.38 86 GLU A C 1
ATOM 687 O O . GLU A 1 86 ? 15.067 3.045 0.120 1.00 87.38 86 GLU A O 1
ATOM 692 N N . GLU A 1 87 ? 17.031 3.496 1.093 1.00 89.44 87 GLU A N 1
ATOM 693 C CA . GLU A 1 87 ? 17.468 4.522 0.131 1.00 89.44 87 GLU A CA 1
ATOM 694 C C . GLU A 1 87 ? 17.480 4.007 -1.316 1.00 89.44 87 GLU A C 1
ATOM 696 O O . GLU A 1 87 ? 17.044 4.687 -2.242 1.00 89.44 87 GLU A O 1
ATOM 701 N N . HIS A 1 88 ? 17.943 2.772 -1.520 1.00 90.88 88 HIS A N 1
ATOM 702 C CA . HIS A 1 88 ? 17.988 2.155 -2.843 1.00 90.88 88 HIS A CA 1
ATOM 703 C C . HIS A 1 88 ? 16.594 1.783 -3.350 1.00 90.88 88 HIS A C 1
ATOM 705 O O . HIS A 1 88 ? 16.311 1.938 -4.535 1.00 90.88 88 HIS A O 1
ATOM 711 N N . ALA A 1 89 ? 15.733 1.273 -2.466 1.00 91.06 89 ALA A N 1
ATOM 712 C CA . ALA A 1 89 ? 14.346 0.989 -2.802 1.00 91.06 89 ALA A CA 1
ATOM 713 C C . ALA A 1 89 ? 13.603 2.284 -3.149 1.00 91.06 89 ALA A C 1
ATOM 715 O O . ALA A 1 89 ? 12.900 2.310 -4.152 1.00 91.06 89 ALA A O 1
ATOM 716 N N . SER A 1 90 ? 13.831 3.358 -2.387 1.00 92.19 90 SER A N 1
ATOM 717 C CA . SER A 1 90 ? 13.305 4.695 -2.670 1.00 92.19 90 SER A CA 1
ATOM 718 C C . SER A 1 90 ? 13.729 5.168 -4.056 1.00 92.19 90 SER A C 1
ATOM 720 O O . SER A 1 90 ? 12.871 5.469 -4.879 1.00 92.19 90 SER A O 1
ATOM 722 N N . ALA A 1 91 ? 15.027 5.095 -4.370 1.00 92.75 91 ALA A N 1
ATOM 723 C CA . ALA A 1 91 ? 15.538 5.529 -5.666 1.00 92.75 91 ALA A CA 1
ATOM 724 C C . ALA A 1 91 ? 14.910 4.766 -6.848 1.00 92.75 91 ALA A C 1
ATOM 726 O O . ALA A 1 91 ? 14.489 5.351 -7.841 1.00 92.75 91 ALA A O 1
ATOM 727 N N . VAL A 1 92 ? 14.808 3.441 -6.729 1.00 93.94 92 VAL A N 1
ATOM 728 C CA . VAL A 1 92 ? 14.239 2.584 -7.780 1.00 93.94 92 VAL A CA 1
ATOM 729 C C . VAL A 1 92 ? 12.725 2.772 -7.909 1.00 93.94 92 VAL A C 1
ATOM 731 O O . VAL A 1 92 ? 12.187 2.681 -9.010 1.00 93.94 92 VAL A O 1
ATOM 734 N N . MET A 1 93 ? 12.021 2.975 -6.794 1.00 94.62 93 MET A N 1
ATOM 735 C CA . MET A 1 93 ? 10.563 3.047 -6.785 1.00 94.62 93 MET A CA 1
ATOM 736 C C . MET A 1 93 ? 10.027 4.434 -7.121 1.00 94.62 93 MET A C 1
ATOM 738 O O . MET A 1 93 ? 9.003 4.503 -7.789 1.00 94.62 93 MET A O 1
ATOM 742 N N . LEU A 1 94 ? 10.674 5.497 -6.643 1.00 94.56 94 LEU A N 1
ATOM 743 C CA . LEU A 1 94 ? 10.136 6.861 -6.641 1.00 94.56 94 LEU A CA 1
ATOM 744 C C . LEU A 1 94 ? 11.010 7.885 -7.373 1.00 94.56 94 LEU A C 1
ATOM 746 O O . LEU A 1 94 ? 10.621 9.045 -7.458 1.00 94.56 94 LEU A O 1
ATOM 750 N N . GLY A 1 95 ? 12.187 7.490 -7.859 1.00 92.94 95 GLY A N 1
ATOM 751 C CA . GLY A 1 95 ? 13.055 8.378 -8.629 1.00 92.94 95 GLY A CA 1
ATOM 752 C C . GLY A 1 95 ? 14.495 8.361 -8.148 1.00 92.94 95 GLY A C 1
ATOM 753 O O . GLY A 1 95 ? 14.783 8.436 -6.954 1.00 92.94 95 GLY A O 1
ATOM 754 N N . PHE A 1 96 ? 15.426 8.309 -9.096 1.00 90.62 96 PHE A N 1
ATOM 755 C CA . PHE A 1 96 ? 16.842 8.489 -8.801 1.00 90.62 96 PHE A CA 1
ATOM 756 C C . PHE A 1 96 ? 17.152 9.979 -8.610 1.00 90.62 96 PHE A C 1
ATOM 758 O O . PHE A 1 96 ? 16.607 10.805 -9.340 1.00 90.62 96 PHE A O 1
ATOM 765 N N . PRO A 1 97 ? 18.061 10.345 -7.689 1.00 85.38 97 PRO A N 1
ATOM 766 C CA . PRO A 1 97 ? 18.400 11.747 -7.433 1.00 85.38 97 PRO A CA 1
ATOM 767 C C . PRO A 1 97 ? 19.016 12.455 -8.647 1.00 85.38 97 PRO A C 1
ATOM 769 O O . PRO A 1 97 ? 18.990 13.676 -8.725 1.00 85.38 97 PRO A O 1
ATOM 772 N N . ASP A 1 98 ? 19.575 11.698 -9.590 1.00 85.62 98 ASP A N 1
ATOM 773 C CA . ASP A 1 98 ? 20.152 12.211 -10.828 1.00 85.62 98 ASP A CA 1
ATOM 774 C C . ASP A 1 98 ? 19.227 12.052 -12.047 1.00 85.62 98 ASP A C 1
ATOM 776 O O . ASP A 1 98 ? 19.639 12.322 -13.175 1.00 85.62 98 ASP A O 1
ATOM 780 N N . ALA A 1 99 ? 17.987 11.595 -11.850 1.00 84.50 99 ALA A N 1
ATOM 781 C CA . ALA A 1 99 ? 17.011 11.549 -12.928 1.00 84.50 99 ALA A CA 1
ATOM 782 C C . ALA A 1 99 ? 16.517 12.971 -13.267 1.00 84.50 99 ALA A C 1
ATOM 784 O O . ALA A 1 99 ? 16.251 13.765 -12.362 1.00 84.50 99 ALA A O 1
ATOM 785 N N . PRO A 1 100 ? 16.370 13.312 -14.560 1.00 81.88 100 PRO A N 1
ATOM 786 C CA . PRO A 1 100 ? 15.812 14.596 -14.962 1.00 81.88 100 PRO A CA 1
ATOM 787 C C . PRO A 1 100 ? 14.352 14.712 -14.507 1.00 81.88 100 PRO A C 1
ATOM 789 O O . PRO A 1 100 ? 13.561 13.788 -14.691 1.00 81.88 100 PRO A O 1
ATOM 792 N N . VAL A 1 101 ? 13.985 15.877 -13.962 1.00 80.25 101 VAL A N 1
ATOM 793 C CA . VAL A 1 101 ? 12.657 16.143 -13.370 1.00 80.25 101 VAL A CA 1
ATOM 794 C C . VAL A 1 101 ? 11.511 15.874 -14.352 1.00 80.25 101 VAL A C 1
ATOM 796 O O . VAL A 1 101 ? 10.459 15.382 -13.958 1.00 80.25 101 VAL A O 1
ATOM 799 N N . HIS A 1 102 ? 11.714 16.176 -15.635 1.00 80.94 102 HIS A N 1
ATOM 800 C CA . HIS A 1 102 ? 10.685 16.039 -16.670 1.00 80.94 102 HIS A CA 1
ATOM 801 C C . HIS A 1 102 ? 10.607 14.641 -17.288 1.00 80.94 102 HIS A C 1
ATOM 803 O O . HIS A 1 102 ? 9.666 14.358 -18.023 1.00 80.94 102 HIS A O 1
ATOM 809 N N . GLU A 1 103 ? 11.571 13.764 -17.003 1.00 81.19 103 GLU A N 1
ATOM 810 C CA . GLU A 1 103 ? 11.621 12.427 -17.596 1.00 81.19 103 GLU A CA 1
ATOM 811 C C . GLU A 1 103 ? 12.135 11.374 -16.597 1.00 81.19 103 GLU A C 1
ATOM 813 O O . GLU A 1 103 ? 13.176 10.734 -16.832 1.00 81.19 103 GLU A O 1
ATOM 818 N N . PRO A 1 104 ? 11.424 11.186 -15.471 1.00 85.25 104 PRO A N 1
ATOM 819 C CA . PRO A 1 104 ? 11.814 10.223 -14.457 1.00 85.25 104 PRO A CA 1
ATOM 820 C C . PRO A 1 104 ? 11.788 8.791 -15.012 1.00 85.25 104 PRO A C 1
ATOM 822 O O . PRO A 1 104 ? 10.939 8.424 -15.828 1.00 85.25 104 PRO A O 1
ATOM 825 N N . TYR A 1 105 ? 12.732 7.963 -14.566 1.00 88.00 105 TYR A N 1
ATOM 826 C CA . TYR A 1 105 ? 12.866 6.561 -14.979 1.00 88.00 105 TYR A CA 1
ATOM 827 C C . TYR A 1 105 ? 12.855 5.609 -13.771 1.00 88.00 105 TYR A C 1
ATOM 829 O O . TYR A 1 105 ? 13.761 4.807 -13.563 1.00 88.00 105 TYR A O 1
ATOM 837 N N . ASP A 1 106 ? 11.810 5.697 -12.955 1.00 93.44 106 ASP A N 1
ATOM 838 C CA . ASP A 1 106 ? 11.551 4.825 -11.803 1.00 93.44 106 ASP A CA 1
ATOM 839 C C . ASP A 1 106 ? 10.275 3.982 -11.984 1.00 93.44 106 ASP A C 1
ATOM 841 O O . ASP A 1 106 ? 9.657 3.959 -13.048 1.00 93.44 106 ASP A O 1
ATOM 845 N N . LEU A 1 107 ? 9.892 3.218 -10.959 1.00 94.06 107 LEU A N 1
ATOM 846 C CA . LEU A 1 107 ? 8.711 2.358 -11.049 1.00 94.06 107 LEU A CA 1
ATOM 847 C C . LEU A 1 107 ? 7.377 3.099 -10.950 1.00 94.06 107 LEU A C 1
ATOM 849 O O . LEU A 1 107 ? 6.393 2.606 -11.503 1.00 94.06 107 LEU A O 1
ATOM 853 N N . SER A 1 108 ? 7.316 4.252 -10.284 1.00 93.75 108 SER A N 1
ATOM 854 C CA . SER A 1 108 ? 6.070 5.008 -10.117 1.00 93.75 108 SER A CA 1
ATOM 855 C C . SER A 1 108 ? 5.506 5.511 -11.454 1.00 93.75 108 SER A C 1
ATOM 857 O O . SER A 1 108 ? 4.283 5.598 -11.619 1.00 93.75 108 SER A O 1
ATOM 859 N N . SER A 1 109 ? 6.378 5.736 -12.445 1.00 90.38 109 SER A N 1
ATOM 860 C CA . SER A 1 109 ? 6.000 6.158 -13.799 1.00 90.38 109 SER A CA 1
ATOM 861 C C . SER A 1 109 ? 5.431 5.028 -14.665 1.00 90.38 109 SER A C 1
ATOM 863 O O . SER A 1 109 ? 4.779 5.295 -15.672 1.00 90.38 109 SER A O 1
ATOM 865 N N . CYS A 1 110 ? 5.618 3.760 -14.278 1.00 91.69 110 CYS A N 1
ATOM 866 C CA . CYS A 1 110 ? 5.214 2.598 -15.078 1.00 91.69 110 CYS A CA 1
ATOM 867 C C . CYS A 1 110 ? 4.208 1.667 -14.385 1.00 91.69 110 CYS A C 1
ATOM 869 O O . CYS A 1 110 ? 4.034 0.525 -14.818 1.00 91.69 110 CYS A O 1
ATOM 871 N N . VAL A 1 111 ? 3.531 2.141 -13.333 1.00 94.44 111 VAL A N 1
ATOM 872 C CA . VAL A 1 111 ? 2.541 1.357 -12.579 1.00 94.44 111 VAL A CA 1
ATOM 873 C C . VAL A 1 111 ? 1.335 1.007 -13.470 1.00 94.44 111 VAL A C 1
ATOM 875 O O . VAL A 1 111 ? 0.617 1.908 -13.908 1.00 94.44 111 VAL A O 1
ATOM 878 N N . PRO A 1 112 ? 1.036 -0.286 -13.706 1.00 94.56 112 PRO A N 1
ATOM 879 C CA . PRO A 1 112 ? -0.143 -0.711 -14.461 1.00 94.56 112 PRO A CA 1
ATOM 880 C C . PRO A 1 112 ? -1.404 -0.604 -13.587 1.00 94.56 112 PRO A C 1
ATOM 882 O O . PRO A 1 112 ? -1.831 -1.587 -12.973 1.00 94.56 112 PRO A O 1
ATOM 885 N N . ARG A 1 113 ? -1.988 0.598 -13.502 1.00 93.62 113 ARG A N 1
ATOM 886 C CA . ARG A 1 113 ? -3.103 0.914 -12.582 1.00 93.62 113 ARG A CA 1
ATOM 887 C C . ARG A 1 113 ? -4.404 0.168 -12.892 1.00 93.62 113 ARG A C 1
ATOM 889 O O . ARG A 1 113 ? -5.157 -0.137 -11.975 1.00 93.62 113 ARG A O 1
ATOM 896 N N . GLU A 1 114 ? -4.587 -0.261 -14.138 1.00 92.31 114 GLU A N 1
ATOM 897 C CA . GLU A 1 114 ? -5.717 -1.106 -14.561 1.00 92.31 114 GLU A CA 1
ATOM 898 C C . GLU A 1 114 ? -5.640 -2.550 -14.032 1.00 92.31 114 GLU A C 1
ATOM 900 O O . GLU A 1 114 ? -6.605 -3.310 -14.091 1.00 92.31 114 GLU A O 1
ATOM 905 N N . SER A 1 115 ? -4.484 -2.969 -13.507 1.00 91.88 115 SER A N 1
ATOM 906 C CA . SER A 1 115 ? -4.271 -4.318 -12.988 1.00 91.88 115 SER A CA 1
ATOM 907 C C . SER A 1 115 ? -4.255 -4.307 -11.465 1.00 91.88 115 SER A C 1
ATOM 909 O O . SER A 1 115 ? -3.232 -4.029 -10.832 1.00 91.88 115 SER A O 1
ATOM 911 N N . TRP A 1 116 ? -5.370 -4.715 -10.852 1.00 90.81 116 TRP A N 1
ATOM 912 C CA . TRP A 1 116 ? -5.445 -4.832 -9.395 1.00 90.81 116 TRP A CA 1
ATOM 913 C C . TRP A 1 116 ? -4.311 -5.684 -8.773 1.00 90.81 116 TRP A C 1
ATOM 915 O O . TRP A 1 116 ? -3.731 -5.270 -7.769 1.00 90.81 116 TRP A O 1
ATOM 925 N N . PRO A 1 117 ? -3.909 -6.848 -9.331 1.00 90.94 117 PRO A N 1
ATOM 926 C CA . PRO A 1 117 ? -2.763 -7.598 -8.808 1.00 90.94 117 PRO A CA 1
ATOM 927 C C . PRO A 1 117 ? -1.434 -6.823 -8.805 1.00 90.94 117 PRO A C 1
ATOM 929 O O . PRO A 1 117 ? -0.562 -7.133 -7.987 1.00 90.94 117 PRO A O 1
ATOM 932 N N . CYS A 1 118 ? -1.254 -5.865 -9.717 1.00 93.19 118 CYS A N 1
ATOM 933 C CA . CYS A 1 118 ? -0.096 -4.970 -9.736 1.00 93.19 118 CYS A CA 1
ATOM 934 C C . CYS A 1 118 ? -0.241 -3.886 -8.670 1.00 93.19 118 CYS A C 1
ATOM 936 O O . CYS A 1 118 ? 0.687 -3.700 -7.885 1.00 93.19 118 CYS A O 1
ATOM 938 N N . MET A 1 119 ? -1.415 -3.255 -8.586 1.00 94.88 119 MET A N 1
ATOM 939 C CA . MET A 1 119 ? -1.719 -2.238 -7.576 1.00 94.88 119 MET A CA 1
ATOM 940 C C . MET A 1 119 ? -1.578 -2.764 -6.147 1.00 94.88 119 MET A C 1
ATOM 942 O O . MET A 1 119 ? -0.901 -2.142 -5.337 1.00 94.88 119 MET A O 1
ATOM 946 N N . ASP A 1 120 ? -2.104 -3.952 -5.837 1.00 92.88 120 ASP A N 1
ATOM 947 C CA . ASP A 1 120 ? -1.961 -4.571 -4.508 1.00 92.88 120 ASP A CA 1
ATOM 948 C C . ASP A 1 120 ? -0.485 -4.765 -4.119 1.00 92.88 120 ASP A C 1
ATOM 950 O O . ASP A 1 120 ? -0.101 -4.520 -2.975 1.00 92.88 120 ASP A O 1
ATOM 954 N N . ARG A 1 121 ? 0.374 -5.172 -5.064 1.00 94.12 121 ARG A N 1
ATOM 955 C CA . ARG A 1 121 ? 1.820 -5.300 -4.815 1.00 94.12 121 ARG A CA 1
ATOM 956 C C . ARG A 1 121 ? 2.488 -3.946 -4.642 1.00 94.12 121 ARG A C 1
ATOM 958 O O . ARG A 1 121 ? 3.293 -3.797 -3.728 1.00 94.12 121 ARG A O 1
ATOM 965 N N . TRP A 1 122 ? 2.143 -2.985 -5.494 1.00 96.31 122 TRP A N 1
ATOM 966 C CA . TRP A 1 122 ? 2.665 -1.625 -5.451 1.00 96.31 122 TRP A CA 1
ATOM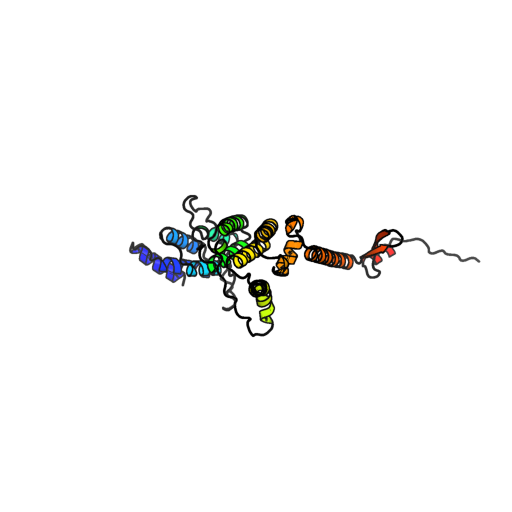 967 C C . TRP A 1 122 ? 2.352 -0.945 -4.118 1.00 96.31 122 TRP A C 1
ATOM 969 O O . TRP A 1 122 ? 3.261 -0.566 -3.387 1.00 96.31 122 TRP A O 1
ATOM 979 N N . VAL A 1 123 ? 1.080 -0.918 -3.726 1.00 96.62 123 VAL A N 1
ATOM 980 C CA . VAL A 1 123 ? 0.608 -0.335 -2.465 1.00 96.62 123 VAL A CA 1
ATOM 981 C C . VAL A 1 123 ? 1.265 -1.013 -1.256 1.00 96.62 123 VAL A C 1
ATOM 983 O O . VAL A 1 123 ? 1.717 -0.342 -0.329 1.00 96.62 123 VAL A O 1
ATOM 986 N N . ARG A 1 124 ? 1.425 -2.345 -1.267 1.00 94.19 124 ARG A N 1
ATOM 987 C CA . ARG A 1 124 ? 2.165 -3.059 -0.206 1.00 94.19 124 ARG A CA 1
ATOM 988 C C . ARG A 1 124 ? 3.651 -2.715 -0.171 1.00 94.19 124 ARG A C 1
ATOM 990 O O . ARG A 1 124 ? 4.232 -2.711 0.916 1.00 94.19 124 ARG A O 1
ATOM 997 N N . ALA A 1 125 ? 4.265 -2.487 -1.329 1.00 94.06 125 ALA A N 1
ATOM 998 C CA . ALA A 1 125 ? 5.661 -2.089 -1.439 1.00 94.06 125 ALA A CA 1
ATOM 999 C C . ALA A 1 125 ? 5.866 -0.698 -0.836 1.00 94.06 125 ALA A C 1
ATOM 1001 O O . ALA A 1 125 ? 6.686 -0.548 0.068 1.00 94.06 125 ALA A O 1
ATOM 1002 N N . LEU A 1 126 ? 5.050 0.276 -1.250 1.00 96.25 126 LEU A N 1
ATOM 1003 C CA . LEU A 1 126 ? 5.039 1.622 -0.678 1.00 96.25 126 LEU A CA 1
ATOM 1004 C C . LEU A 1 126 ? 4.830 1.574 0.839 1.00 96.25 126 LEU A C 1
ATOM 1006 O O . LEU A 1 126 ? 5.558 2.219 1.591 1.00 96.25 126 LEU A O 1
ATOM 1010 N N . ALA A 1 127 ? 3.900 0.729 1.295 1.00 94.88 127 ALA A N 1
ATOM 1011 C CA . ALA A 1 127 ? 3.608 0.579 2.711 1.00 94.88 127 ALA A CA 1
ATOM 1012 C C . ALA A 1 127 ? 4.802 0.068 3.529 1.00 94.88 127 ALA A C 1
ATOM 1014 O O . ALA A 1 127 ? 5.056 0.543 4.637 1.00 94.88 127 ALA A O 1
ATOM 1015 N N . ARG A 1 128 ? 5.539 -0.906 2.977 1.00 91.88 128 ARG A N 1
ATOM 1016 C CA . ARG A 1 128 ? 6.720 -1.513 3.607 1.00 91.88 128 ARG A CA 1
ATOM 1017 C C . ARG A 1 128 ? 7.843 -0.502 3.815 1.00 91.88 128 ARG A C 1
ATOM 1019 O O . ARG A 1 128 ? 8.485 -0.554 4.859 1.00 91.88 128 ARG A O 1
ATOM 1026 N N . TYR A 1 129 ? 8.068 0.367 2.835 1.00 92.50 129 TYR A N 1
ATOM 1027 C CA . TYR A 1 129 ? 9.093 1.411 2.889 1.00 92.50 129 TYR A CA 1
ATOM 1028 C C . TYR A 1 129 ? 8.554 2.754 3.405 1.00 92.50 129 TYR A C 1
ATOM 1030 O O . TYR A 1 129 ? 9.244 3.758 3.336 1.00 92.50 129 TYR A O 1
ATOM 1038 N N . LYS A 1 130 ? 7.324 2.777 3.941 1.00 94.56 130 LYS A N 1
ATOM 1039 C CA . LYS A 1 130 ? 6.693 3.958 4.552 1.00 94.56 130 LYS A CA 1
ATOM 1040 C C . LYS A 1 130 ? 6.654 5.193 3.642 1.00 94.56 130 LYS A C 1
ATOM 1042 O O . LYS A 1 130 ? 6.749 6.324 4.112 1.00 94.56 130 LYS A O 1
ATOM 1047 N N . PHE A 1 131 ? 6.452 4.992 2.342 1.00 95.44 131 PHE A N 1
ATOM 1048 C CA . PHE A 1 131 ? 6.352 6.077 1.363 1.00 95.44 131 PHE A CA 1
ATOM 1049 C C . PHE A 1 131 ? 4.967 6.738 1.391 1.00 95.44 131 PHE A C 1
ATOM 1051 O O . PHE A 1 131 ? 4.177 6.617 0.455 1.00 95.44 131 PHE A O 1
ATOM 1058 N N . LEU A 1 132 ? 4.667 7.431 2.493 1.00 96.25 132 LEU A N 1
ATOM 1059 C CA . LEU A 1 132 ? 3.351 8.012 2.762 1.00 96.25 132 LEU A CA 1
ATOM 1060 C C . LEU A 1 132 ? 2.890 9.035 1.702 1.00 96.25 132 LEU A C 1
ATOM 1062 O O . LEU A 1 132 ? 1.744 8.922 1.269 1.00 96.25 132 LEU A O 1
ATOM 1066 N N . PRO A 1 133 ? 3.729 9.973 1.209 1.00 96.75 133 PRO A N 1
ATOM 1067 C CA . PRO A 1 133 ? 3.305 10.903 0.159 1.00 96.75 133 PRO A CA 1
ATOM 1068 C C . PRO A 1 133 ? 2.865 10.189 -1.124 1.00 96.75 133 PRO A C 1
ATOM 1070 O O . PRO A 1 133 ? 1.824 10.518 -1.688 1.00 96.75 133 PRO A O 1
ATOM 1073 N N . GLN A 1 134 ? 3.603 9.154 -1.538 1.00 96.88 134 GLN A N 1
ATOM 1074 C CA . GLN A 1 134 ? 3.225 8.363 -2.707 1.00 96.88 134 GLN A CA 1
ATOM 1075 C C . GLN A 1 134 ? 1.953 7.548 -2.443 1.00 96.88 134 GLN A C 1
ATOM 1077 O O . GLN A 1 134 ? 1.108 7.453 -3.324 1.00 96.88 134 GLN A O 1
ATOM 1082 N N . LEU A 1 135 ? 1.771 6.988 -1.240 1.00 97.75 135 LEU A N 1
ATOM 1083 C CA . LEU A 1 135 ? 0.521 6.304 -0.885 1.00 97.75 135 LEU A CA 1
ATOM 1084 C C . LEU A 1 135 ? -0.695 7.233 -0.982 1.00 97.75 135 LEU A C 1
ATOM 1086 O O . LEU A 1 135 ? -1.728 6.799 -1.482 1.00 97.75 135 LEU A O 1
ATOM 1090 N N . ARG A 1 136 ? -0.571 8.496 -0.550 1.00 98.06 136 ARG A N 1
ATOM 1091 C CA . ARG A 1 136 ? -1.631 9.510 -0.699 1.00 98.06 136 ARG A CA 1
ATOM 1092 C C . ARG A 1 136 ? -1.957 9.768 -2.168 1.00 98.06 136 ARG A C 1
ATOM 1094 O O . ARG A 1 136 ? -3.131 9.784 -2.524 1.00 98.06 136 ARG A O 1
ATOM 1101 N N . LEU A 1 137 ? -0.935 9.905 -3.015 1.00 97.25 137 LEU A N 1
ATOM 1102 C CA . LEU A 1 137 ? -1.123 10.071 -4.457 1.00 97.25 137 LEU A CA 1
ATOM 1103 C C . LEU A 1 137 ? -1.849 8.866 -5.071 1.00 97.25 137 LEU A C 1
ATOM 1105 O O . LEU A 1 137 ? -2.834 9.037 -5.781 1.00 97.25 137 LEU A O 1
ATOM 1109 N N . GLU A 1 138 ? -1.405 7.644 -4.771 1.00 97.75 138 GLU A N 1
ATOM 1110 C CA . GLU A 1 138 ? -2.058 6.436 -5.292 1.00 97.75 138 GLU A CA 1
ATOM 1111 C C . GLU A 1 138 ? -3.480 6.263 -4.756 1.00 97.75 138 GLU A C 1
ATOM 1113 O O . GLU A 1 138 ? -4.332 5.732 -5.464 1.00 97.75 138 GLU A O 1
ATOM 1118 N N . TRP A 1 139 ? -3.756 6.705 -3.528 1.00 97.94 139 TRP A N 1
ATOM 1119 C CA . TRP A 1 139 ? -5.109 6.685 -2.987 1.00 97.94 139 TRP A CA 1
ATOM 1120 C C . TRP A 1 139 ? -6.021 7.686 -3.703 1.00 97.94 139 TRP A C 1
ATOM 1122 O O . TRP A 1 139 ? -7.128 7.315 -4.081 1.00 97.94 139 TRP A O 1
ATOM 1132 N N . ALA A 1 140 ? -5.548 8.905 -3.979 1.00 97.62 140 ALA A N 1
ATOM 1133 C CA . ALA A 1 140 ? -6.296 9.876 -4.778 1.00 97.62 140 ALA A CA 1
ATOM 1134 C C . ALA A 1 140 ? -6.622 9.321 -6.178 1.00 97.62 140 ALA A C 1
ATOM 1136 O O . ALA A 1 140 ? -7.776 9.332 -6.596 1.00 97.62 140 ALA A O 1
ATOM 1137 N N . LEU A 1 141 ? -5.635 8.718 -6.852 1.00 96.88 141 LEU A N 1
ATOM 1138 C CA . LEU A 1 141 ? -5.841 8.046 -8.143 1.00 96.88 141 LEU A CA 1
ATOM 1139 C C . LEU A 1 141 ? -6.798 6.846 -8.039 1.00 96.88 141 LEU A C 1
ATOM 1141 O O . LEU A 1 141 ? -7.551 6.557 -8.966 1.00 96.88 141 LEU A O 1
ATOM 1145 N N . TRP A 1 142 ? -6.783 6.128 -6.915 1.00 96.88 142 TRP A N 1
ATOM 1146 C CA . TRP A 1 142 ? -7.698 5.017 -6.667 1.00 96.88 142 TRP A CA 1
ATOM 1147 C C . TRP A 1 142 ? -9.152 5.472 -6.520 1.00 96.88 142 TRP A C 1
ATOM 1149 O O . TRP A 1 142 ? -10.043 4.785 -7.021 1.00 96.88 142 TRP A O 1
ATOM 1159 N N . LEU A 1 143 ? -9.402 6.621 -5.882 1.00 96.38 143 LEU A N 1
ATOM 1160 C CA . LEU A 1 143 ? -10.751 7.180 -5.742 1.00 96.38 143 LEU A CA 1
ATOM 1161 C C . LEU A 1 143 ? -11.422 7.404 -7.106 1.00 96.38 143 LEU A C 1
ATOM 1163 O O . LEU A 1 143 ? -12.623 7.160 -7.235 1.00 96.38 143 LEU A O 1
ATOM 1167 N N . GLU A 1 144 ? -10.631 7.780 -8.112 1.00 96.50 144 GLU A N 1
ATOM 1168 C CA . GLU A 1 144 ? -11.058 8.036 -9.493 1.00 96.50 144 GLU A CA 1
ATOM 1169 C C . GLU A 1 144 ? -11.023 6.787 -10.396 1.00 96.50 144 GLU A C 1
ATOM 1171 O O . GLU A 1 144 ? -11.564 6.795 -11.502 1.00 96.50 144 GLU A O 1
ATOM 1176 N N . SER A 1 145 ? -10.406 5.691 -9.944 1.00 95.88 145 SER A N 1
ATOM 1177 C CA . SER A 1 145 ? -10.162 4.510 -10.777 1.00 95.88 145 SER A CA 1
ATOM 1178 C C . SER A 1 145 ? -11.463 3.838 -11.249 1.00 95.88 145 SER A C 1
ATOM 1180 O O . SER A 1 145 ? -12.357 3.594 -10.428 1.00 95.88 145 SER A O 1
ATOM 1182 N N . PRO A 1 146 ? -11.550 3.395 -12.523 1.00 95.25 146 PRO A N 1
ATOM 1183 C CA . PRO A 1 146 ? -12.666 2.584 -13.018 1.00 95.25 146 PRO A CA 1
ATOM 1184 C C . PRO A 1 146 ? -12.902 1.311 -12.197 1.00 95.25 146 PRO A C 1
ATOM 1186 O O . PRO A 1 146 ? -14.040 0.894 -11.997 1.00 95.25 146 PRO A O 1
ATOM 1189 N N . LEU A 1 147 ? -11.829 0.716 -11.660 1.00 93.25 147 LEU A N 1
ATOM 1190 C CA . LEU A 1 147 ? -11.906 -0.465 -10.798 1.00 93.25 147 LEU A CA 1
ATOM 1191 C C . LEU A 1 147 ? -12.651 -0.189 -9.486 1.00 93.25 147 LEU A C 1
ATOM 1193 O O . LEU A 1 147 ? -13.175 -1.125 -8.875 1.00 93.25 147 LEU A O 1
ATOM 1197 N N . ARG A 1 148 ? -12.683 1.069 -9.041 1.00 94.81 148 ARG A N 1
ATOM 1198 C CA . ARG A 1 148 ? -13.401 1.499 -7.845 1.00 94.81 148 ARG A CA 1
ATOM 1199 C C . ARG A 1 148 ? -14.806 1.995 -8.182 1.00 94.81 148 ARG A C 1
ATOM 1201 O O . ARG A 1 148 ? -15.753 1.601 -7.509 1.00 94.81 148 ARG A O 1
ATOM 1208 N N . THR A 1 149 ? -14.944 2.831 -9.211 1.00 95.25 149 THR A N 1
ATOM 1209 C CA . THR A 1 149 ? -16.220 3.468 -9.586 1.00 95.25 149 THR A CA 1
ATOM 1210 C C . THR A 1 149 ? -17.193 2.512 -10.278 1.00 95.25 149 THR A C 1
ATOM 1212 O O . THR A 1 149 ? -18.401 2.660 -10.125 1.00 95.25 149 THR A O 1
ATOM 1215 N N . SER A 1 150 ? -16.690 1.498 -10.989 1.00 94.00 150 SER A N 1
ATOM 1216 C CA . SER A 1 150 ? -17.477 0.434 -11.632 1.00 94.00 150 SER A CA 1
ATOM 1217 C C . SER A 1 150 ? -17.038 -0.944 -11.113 1.00 94.00 150 SER A C 1
ATOM 1219 O O . SER A 1 150 ? -16.336 -1.685 -11.810 1.00 94.00 150 SER A O 1
ATOM 1221 N N . PRO A 1 151 ? -17.393 -1.296 -9.863 1.00 93.38 151 PRO A N 1
ATOM 1222 C CA . PRO A 1 151 ? -16.802 -2.436 -9.182 1.00 93.38 151 PRO A CA 1
ATOM 1223 C C . PRO A 1 151 ? -17.217 -3.778 -9.792 1.00 93.38 151 PRO A C 1
ATOM 1225 O O . PRO A 1 151 ? -18.393 -4.048 -10.026 1.00 93.38 151 PRO A O 1
ATOM 1228 N N . GLN A 1 152 ? -16.240 -4.665 -9.973 1.00 92.06 152 GLN A N 1
ATOM 1229 C CA . GLN A 1 152 ? -16.449 -6.033 -10.447 1.00 92.06 152 GLN A CA 1
ATOM 1230 C C . GLN A 1 152 ? -16.350 -7.030 -9.291 1.00 92.06 152 GLN A C 1
ATOM 1232 O O . GLN A 1 152 ? -15.540 -6.862 -8.374 1.00 92.06 152 GLN A O 1
ATOM 1237 N N . SER A 1 153 ? -17.152 -8.097 -9.338 1.00 91.25 153 SER A N 1
ATOM 1238 C CA . SER A 1 153 ? -17.075 -9.170 -8.342 1.00 91.25 153 SER A CA 1
ATOM 1239 C C . SER A 1 153 ? -15.688 -9.814 -8.355 1.00 91.25 153 SER A C 1
ATOM 1241 O O . SER A 1 153 ? -15.129 -10.117 -9.410 1.00 91.25 153 SER A O 1
ATOM 1243 N N . CYS A 1 154 ? -15.113 -10.011 -7.171 1.00 88.44 154 CYS A N 1
ATOM 1244 C CA . CYS A 1 154 ? -13.800 -10.621 -7.031 1.00 88.44 154 CYS A CA 1
ATOM 1245 C C . CYS A 1 154 ? -13.923 -12.103 -6.665 1.00 88.44 154 CYS A C 1
ATOM 1247 O O . CYS A 1 154 ? -14.732 -12.493 -5.827 1.00 88.44 154 CYS A O 1
ATOM 1249 N N . LEU A 1 155 ? -13.039 -12.934 -7.218 1.00 86.81 155 LEU A N 1
ATOM 1250 C CA . LEU A 1 155 ? -12.913 -14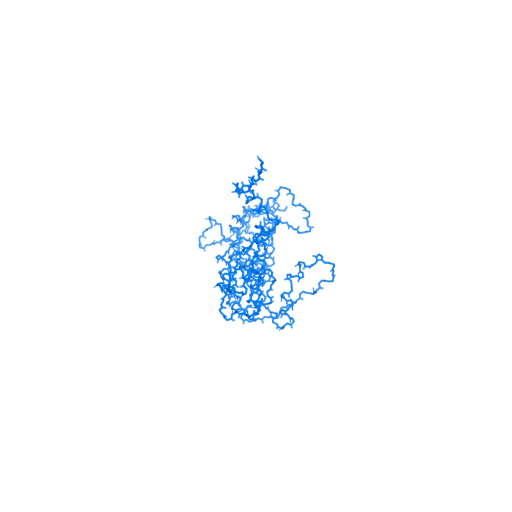.322 -6.780 1.00 86.81 155 LEU A CA 1
ATOM 1251 C C . LEU A 1 155 ? -12.360 -14.376 -5.350 1.00 86.81 155 LEU A C 1
ATOM 1253 O O . LEU A 1 155 ? -11.392 -13.682 -5.015 1.00 86.81 155 LEU A O 1
ATOM 1257 N N . VAL A 1 156 ? -12.946 -15.235 -4.518 1.00 80.88 156 VAL A N 1
ATOM 1258 C CA . VAL A 1 156 ? -12.410 -15.557 -3.193 1.00 80.88 156 VAL A CA 1
ATOM 1259 C C . VAL A 1 156 ? -11.569 -16.826 -3.294 1.00 80.88 156 VAL A C 1
ATOM 1261 O O . VAL A 1 156 ? -12.063 -17.852 -3.763 1.00 80.88 156 VAL A O 1
ATOM 1264 N N . PRO A 1 157 ? -10.299 -16.810 -2.853 1.00 71.50 157 PRO A N 1
ATOM 1265 C CA . PRO A 1 157 ? -9.502 -18.023 -2.782 1.00 71.50 157 PRO A CA 1
ATOM 1266 C C . PRO A 1 157 ? -10.159 -19.039 -1.844 1.00 71.50 157 PRO A C 1
ATOM 1268 O O . PRO A 1 157 ? -10.469 -18.707 -0.695 1.00 71.50 157 PRO A O 1
ATOM 1271 N N . ALA A 1 158 ? -10.293 -20.285 -2.304 1.00 69.56 158 ALA A N 1
ATOM 1272 C CA . ALA A 1 158 ? -10.826 -21.377 -1.496 1.00 69.56 158 ALA A CA 1
ATOM 1273 C C . ALA A 1 158 ? -10.107 -21.483 -0.136 1.00 69.56 158 ALA A C 1
ATOM 1275 O O . ALA A 1 158 ? -8.903 -21.212 -0.005 1.00 69.56 158 ALA A O 1
ATOM 1276 N N . LYS A 1 159 ? -10.856 -21.870 0.904 1.00 67.62 159 LYS A N 1
ATOM 1277 C CA . LYS A 1 159 ? -10.295 -22.148 2.231 1.00 67.62 159 LYS A CA 1
ATOM 1278 C C . LYS A 1 159 ? -9.320 -23.317 2.091 1.00 67.62 159 LYS A C 1
ATOM 1280 O O . LYS A 1 159 ? -9.714 -24.404 1.688 1.00 67.62 159 LYS A O 1
ATOM 1285 N N . ALA A 1 160 ? -8.039 -23.078 2.374 1.00 61.81 160 ALA A N 1
ATOM 1286 C CA . ALA A 1 160 ? -7.033 -24.128 2.294 1.00 61.81 160 ALA A CA 1
ATOM 1287 C C . ALA A 1 160 ? -7.361 -25.216 3.328 1.00 61.81 160 ALA A C 1
ATOM 1289 O O . ALA A 1 160 ? -7.450 -24.922 4.521 1.00 61.81 160 ALA A O 1
ATOM 1290 N N . ALA A 1 161 ? -7.552 -26.452 2.867 1.00 56.84 161 ALA A N 1
ATOM 1291 C CA . ALA A 1 161 ? -7.690 -27.621 3.722 1.00 56.84 161 ALA A CA 1
ATOM 1292 C C . ALA A 1 161 ? -6.290 -28.020 4.216 1.00 56.84 161 ALA A C 1
ATOM 1294 O O . ALA A 1 161 ? -5.531 -28.657 3.492 1.00 56.84 161 ALA A O 1
ATOM 1295 N N . GLY A 1 162 ? -5.891 -27.569 5.406 1.00 60.69 162 GLY A N 1
ATOM 1296 C CA . GLY A 1 162 ? -4.577 -27.901 5.956 1.00 60.69 162 GLY A CA 1
ATOM 1297 C C . GLY A 1 162 ? -4.381 -27.487 7.420 1.00 60.69 162 GLY A C 1
ATOM 1298 O O . GLY A 1 162 ? -5.151 -26.668 7.928 1.00 60.69 162 GLY A O 1
ATOM 1299 N N . PRO A 1 163 ? -3.363 -28.055 8.100 1.00 54.09 163 PRO A N 1
ATOM 1300 C CA . PRO A 1 163 ? -3.088 -27.845 9.524 1.00 54.09 163 PRO A CA 1
ATOM 1301 C C . PRO A 1 163 ? -2.734 -26.379 9.884 1.00 54.09 163 PRO A C 1
ATOM 1303 O O . PRO A 1 163 ? -2.410 -25.569 9.009 1.00 54.09 163 PRO A O 1
ATOM 1306 N N . PRO A 1 164 ? -2.792 -26.012 11.183 1.00 52.62 164 PRO A N 1
ATOM 1307 C CA . PRO A 1 164 ? -2.898 -24.632 11.687 1.00 52.62 164 PRO A CA 1
ATOM 1308 C C . PRO A 1 164 ? -1.728 -23.675 11.405 1.00 52.62 164 PRO A C 1
ATOM 1310 O O . PRO A 1 164 ? -1.844 -22.490 11.700 1.00 52.62 164 PRO A O 1
ATOM 1313 N N . THR A 1 165 ? -0.640 -24.084 10.749 1.00 57.31 165 THR A N 1
ATOM 1314 C CA . THR A 1 165 ? 0.375 -23.149 10.214 1.00 57.31 165 THR A CA 1
ATOM 1315 C C . THR A 1 165 ? -0.216 -22.178 9.177 1.00 57.31 165 THR A C 1
ATOM 1317 O O . THR A 1 165 ? 0.310 -21.086 8.961 1.00 57.31 165 THR A O 1
ATOM 1320 N N . ALA A 1 166 ? -1.366 -22.530 8.588 1.00 55.72 166 ALA A N 1
ATOM 1321 C CA . ALA A 1 166 ? -2.197 -21.657 7.763 1.00 55.72 166 ALA A CA 1
ATOM 1322 C C . ALA A 1 166 ? -2.981 -20.587 8.556 1.00 55.72 166 ALA A C 1
ATOM 1324 O O . ALA A 1 166 ? -3.629 -19.752 7.930 1.00 55.72 166 ALA A O 1
ATOM 1325 N N . ALA A 1 167 ? -2.943 -20.574 9.896 1.00 56.03 167 ALA A N 1
ATOM 1326 C CA . ALA A 1 167 ? -3.741 -19.672 10.735 1.00 56.03 167 ALA A CA 1
ATOM 1327 C C . ALA A 1 167 ? -3.455 -18.189 10.462 1.00 56.03 167 ALA A C 1
ATOM 1329 O O . ALA A 1 167 ? -4.395 -17.428 10.283 1.00 56.03 167 ALA A O 1
ATOM 1330 N N . ILE A 1 168 ? -2.187 -17.789 10.301 1.00 56.09 168 ILE A N 1
ATOM 1331 C CA . ILE A 1 168 ? -1.824 -16.395 9.971 1.00 56.09 168 ILE A CA 1
ATOM 1332 C C . ILE A 1 168 ? -2.351 -16.004 8.577 1.00 56.09 168 ILE A C 1
ATOM 1334 O O . ILE A 1 168 ? -2.858 -14.904 8.378 1.00 56.09 168 ILE A O 1
ATOM 1338 N N . ILE A 1 169 ? -2.277 -16.922 7.606 1.00 54.72 169 ILE A N 1
ATOM 1339 C CA . ILE A 1 169 ? -2.803 -16.711 6.245 1.00 54.72 169 ILE A CA 1
ATOM 1340 C C . ILE A 1 169 ? -4.341 -16.677 6.257 1.00 54.72 169 ILE A C 1
ATOM 1342 O O . ILE A 1 169 ? -4.949 -15.953 5.471 1.00 54.72 169 ILE A O 1
ATOM 1346 N N . ASN A 1 170 ? -4.971 -17.451 7.140 1.00 57.91 170 ASN A N 1
ATOM 1347 C CA . ASN A 1 170 ? -6.417 -17.491 7.315 1.00 57.91 170 ASN A CA 1
ATOM 1348 C C . ASN A 1 170 ? -6.938 -16.241 8.036 1.00 57.91 170 ASN A C 1
ATOM 1350 O O . ASN A 1 170 ? -7.921 -15.686 7.562 1.00 57.91 170 ASN A O 1
ATOM 1354 N N . GLU A 1 171 ? -6.255 -15.735 9.069 1.00 63.31 171 GLU A N 1
ATOM 1355 C CA . GLU A 1 171 ? -6.554 -14.434 9.691 1.00 63.31 171 GLU A CA 1
ATOM 1356 C C . GLU A 1 171 ? -6.447 -13.291 8.673 1.00 63.31 171 GLU A C 1
ATOM 1358 O O . GLU A 1 171 ? -7.287 -12.392 8.644 1.00 63.31 171 GLU A O 1
ATOM 1363 N N . ASP A 1 172 ? -5.449 -13.346 7.787 1.00 65.94 172 ASP A N 1
ATOM 1364 C CA . ASP A 1 172 ? -5.252 -12.336 6.747 1.00 65.94 172 ASP A CA 1
ATOM 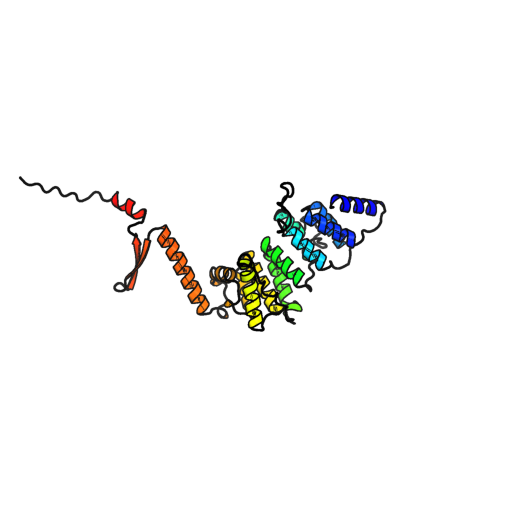1365 C C . ASP A 1 172 ? -6.336 -12.349 5.657 1.00 65.94 172 ASP A C 1
ATOM 1367 O O . ASP A 1 172 ? -6.546 -11.323 5.005 1.00 65.94 172 ASP A O 1
ATOM 1371 N N . ARG A 1 173 ? -7.004 -13.490 5.443 1.00 76.56 173 ARG A N 1
ATOM 1372 C CA . ARG A 1 173 ? -8.084 -13.667 4.452 1.00 76.56 173 ARG A CA 1
ATOM 1373 C C . ARG A 1 173 ? -9.480 -13.562 5.055 1.00 76.56 173 ARG A C 1
ATOM 1375 O O . ARG A 1 173 ? -10.455 -13.532 4.315 1.00 76.56 173 ARG A O 1
ATOM 1382 N N . GLU A 1 174 ? -9.579 -13.506 6.371 1.00 81.75 174 GLU A N 1
ATOM 1383 C CA . GLU A 1 174 ? -10.850 -13.486 7.078 1.00 81.75 174 GLU A CA 1
ATOM 1384 C C . GLU A 1 174 ? -11.721 -12.262 6.728 1.00 81.75 174 GLU A C 1
ATOM 1386 O O . GLU A 1 174 ? -12.887 -12.467 6.396 1.00 81.75 174 GLU A O 1
ATOM 1391 N N . PRO A 1 175 ? -11.190 -11.020 6.661 1.00 84.50 175 PRO A N 1
ATOM 1392 C CA . PRO A 1 175 ? -11.955 -9.869 6.166 1.00 84.50 175 PRO A CA 1
ATOM 1393 C C . PRO A 1 175 ? -12.579 -10.088 4.789 1.00 84.50 175 PRO A C 1
ATOM 1395 O O . PRO A 1 175 ? -13.747 -9.792 4.571 1.00 84.50 175 PRO A O 1
ATOM 1398 N N . MET A 1 176 ? -11.795 -10.652 3.867 1.00 85.88 176 MET A N 1
ATOM 1399 C CA . MET A 1 176 ? -12.226 -10.944 2.502 1.00 85.88 176 MET A CA 1
ATOM 1400 C C . MET A 1 176 ? -13.385 -11.942 2.489 1.00 85.88 176 MET A C 1
ATOM 1402 O O . MET A 1 176 ? -14.334 -11.759 1.734 1.00 85.88 176 MET A O 1
ATOM 1406 N N . ARG A 1 177 ? -13.323 -12.988 3.322 1.00 86.12 177 ARG A N 1
ATOM 1407 C CA . ARG A 1 177 ? -14.402 -13.980 3.421 1.00 86.12 177 ARG A CA 1
ATOM 1408 C C . ARG A 1 177 ? -15.673 -13.370 3.993 1.00 86.12 177 ARG A C 1
ATOM 1410 O O . ARG A 1 177 ? -16.715 -13.534 3.380 1.00 86.12 177 ARG A O 1
ATOM 1417 N N . ARG A 1 178 ? -15.576 -12.594 5.077 1.00 85.88 178 ARG A N 1
ATOM 1418 C CA . ARG A 1 178 ? -16.740 -11.906 5.664 1.00 85.88 178 ARG A CA 1
ATOM 1419 C C . ARG A 1 178 ? -17.381 -10.923 4.691 1.00 85.88 178 ARG A C 1
ATOM 1421 O O . ARG A 1 178 ? -18.597 -10.878 4.578 1.00 85.88 178 ARG A O 1
ATOM 1428 N N . LEU A 1 179 ? -16.566 -10.166 3.952 1.00 87.25 179 LEU A N 1
ATOM 1429 C CA . LEU A 1 179 ? -17.049 -9.280 2.889 1.00 87.25 179 LEU A CA 1
ATOM 1430 C C . LEU A 1 179 ? -17.751 -10.061 1.776 1.00 87.25 179 LEU A C 1
ATOM 1432 O O . LEU A 1 179 ? -18.740 -9.587 1.229 1.00 87.25 179 LEU A O 1
ATOM 1436 N N . HIS A 1 180 ? -17.253 -11.248 1.432 1.00 88.88 180 HIS A N 1
ATOM 1437 C CA . HIS A 1 180 ? -17.866 -12.086 0.409 1.00 88.88 180 HIS A CA 1
ATOM 1438 C C . HIS A 1 180 ? -19.178 -12.714 0.872 1.00 88.88 180 HIS A C 1
ATOM 1440 O O . HIS A 1 180 ? -20.155 -12.666 0.135 1.00 88.88 180 HIS A O 1
ATOM 1446 N N . GLU A 1 181 ? -19.216 -13.235 2.097 1.00 87.00 181 GLU A N 1
ATOM 1447 C CA . GLU A 1 181 ? -20.429 -13.747 2.742 1.00 87.00 181 GLU A CA 1
ATOM 1448 C C . GLU A 1 181 ? -21.500 -12.653 2.865 1.00 87.00 181 GLU A C 1
ATOM 1450 O O . GLU A 1 181 ? -22.682 -12.929 2.690 1.00 87.00 181 GLU A O 1
ATOM 1455 N N . ALA A 1 182 ? -21.089 -11.399 3.072 1.00 86.69 182 ALA A N 1
ATOM 1456 C CA . ALA A 1 182 ? -21.974 -10.237 3.070 1.00 86.69 182 ALA A CA 1
ATOM 1457 C C . ALA A 1 182 ? -22.333 -9.711 1.662 1.00 86.69 182 ALA A C 1
ATOM 1459 O O . ALA A 1 182 ? -22.991 -8.682 1.550 1.00 86.69 182 ALA A O 1
ATOM 1460 N N . GLY A 1 183 ? -21.878 -10.356 0.579 1.00 88.44 183 GLY A N 1
ATOM 1461 C CA . GLY A 1 183 ? -22.153 -9.929 -0.801 1.00 88.44 183 GLY A CA 1
ATOM 1462 C C . GLY A 1 183 ? -21.435 -8.645 -1.242 1.00 88.44 183 GLY A C 1
ATOM 1463 O O . GLY A 1 183 ? -21.720 -8.116 -2.312 1.00 88.44 183 GLY A O 1
ATOM 1464 N N . MET A 1 184 ? -20.482 -8.148 -0.452 1.00 90.94 184 MET A N 1
ATOM 1465 C CA . MET A 1 184 ? -19.776 -6.880 -0.675 1.00 90.94 184 MET A CA 1
ATOM 1466 C C . MET A 1 184 ? -18.374 -7.054 -1.278 1.00 90.94 184 MET A C 1
ATOM 1468 O O . MET A 1 184 ? -17.679 -6.068 -1.519 1.00 90.94 184 MET A O 1
ATOM 1472 N N . TRP A 1 185 ? -17.908 -8.286 -1.509 1.00 93.19 185 TRP A N 1
ATOM 1473 C CA . TRP A 1 185 ? -16.562 -8.534 -2.034 1.00 93.19 185 TRP A CA 1
ATOM 1474 C C . TRP A 1 185 ? -16.447 -8.241 -3.535 1.00 93.19 185 TRP A C 1
ATOM 1476 O O . TRP A 1 185 ? -16.821 -9.048 -4.390 1.00 93.19 185 TRP A O 1
ATOM 1486 N N . ASN A 1 186 ? -15.876 -7.084 -3.851 1.00 94.19 186 ASN A N 1
ATOM 1487 C CA . ASN A 1 186 ? -15.674 -6.588 -5.206 1.00 94.19 186 ASN A CA 1
ATOM 1488 C C . ASN A 1 186 ? -14.340 -5.824 -5.302 1.00 94.19 186 ASN A C 1
ATOM 1490 O O . ASN A 1 186 ? -13.587 -5.735 -4.331 1.00 94.19 186 ASN A O 1
ATOM 1494 N N . THR A 1 187 ? -14.003 -5.309 -6.484 1.00 94.06 187 THR A N 1
ATOM 1495 C CA . THR A 1 187 ? -12.748 -4.572 -6.708 1.00 94.06 187 THR A CA 1
ATOM 1496 C C . THR A 1 187 ? -12.631 -3.316 -5.843 1.00 94.06 187 THR A C 1
ATOM 1498 O O . THR A 1 187 ? -11.537 -3.057 -5.340 1.00 94.06 187 THR A O 1
ATOM 1501 N N . ARG A 1 188 ? -13.738 -2.600 -5.590 1.00 95.31 188 ARG A N 1
ATOM 1502 C CA . ARG A 1 188 ? -13.782 -1.425 -4.704 1.00 95.31 188 ARG A CA 1
ATOM 1503 C C . ARG A 1 188 ? -13.411 -1.790 -3.269 1.00 95.31 188 ARG A C 1
ATOM 1505 O O . ARG A 1 188 ? -12.385 -1.331 -2.776 1.00 95.31 188 ARG A O 1
ATOM 1512 N N . THR A 1 189 ? -14.173 -2.675 -2.626 1.00 94.56 189 THR A N 1
ATOM 1513 C CA . THR A 1 189 ? -13.939 -3.049 -1.217 1.00 94.56 189 THR A CA 1
ATOM 1514 C C . THR A 1 189 ? -12.591 -3.733 -1.019 1.00 94.56 189 THR A C 1
ATOM 1516 O O . THR A 1 189 ? -11.926 -3.532 -0.002 1.00 94.56 189 THR A O 1
ATOM 1519 N N . ARG A 1 190 ? -12.137 -4.503 -2.013 1.00 93.50 190 ARG A N 1
ATOM 1520 C CA . ARG A 1 190 ? -10.797 -5.092 -2.026 1.00 93.50 190 ARG A CA 1
ATOM 1521 C C . ARG A 1 190 ? -9.701 -4.032 -2.017 1.00 93.50 190 ARG A C 1
ATOM 1523 O O . ARG A 1 190 ? -8.709 -4.222 -1.309 1.00 93.50 190 ARG A O 1
ATOM 1530 N N . GLY A 1 191 ? -9.850 -2.977 -2.815 1.00 95.25 191 GLY A N 1
ATOM 1531 C CA . GLY A 1 191 ? -8.848 -1.927 -2.900 1.00 95.25 191 GLY A CA 1
ATOM 1532 C C . GLY A 1 191 ? -8.854 -0.986 -1.716 1.00 95.25 191 GLY A C 1
ATOM 1533 O O . GLY A 1 191 ? -7.800 -0.771 -1.119 1.00 95.25 191 GLY A O 1
ATOM 1534 N N . ASP A 1 192 ? -10.033 -0.555 -1.288 1.00 96.75 192 ASP A N 1
ATOM 1535 C CA . ASP A 1 192 ? -10.206 0.259 -0.090 1.00 96.75 192 ASP A CA 1
ATOM 1536 C C . ASP A 1 192 ? -9.585 -0.439 1.143 1.00 96.75 192 ASP A C 1
ATOM 1538 O O . ASP A 1 192 ? -8.761 0.141 1.853 1.00 96.75 192 ASP A O 1
ATOM 1542 N N . LEU A 1 193 ? -9.841 -1.742 1.331 1.00 95.25 193 LEU A N 1
ATOM 1543 C CA . LEU A 1 193 ? -9.226 -2.526 2.409 1.00 95.25 193 LEU A CA 1
ATOM 1544 C C . LEU A 1 193 ? -7.693 -2.611 2.296 1.00 95.25 193 LEU A C 1
ATOM 1546 O O . LEU A 1 193 ? -6.994 -2.618 3.313 1.00 95.25 193 LEU A O 1
ATOM 1550 N N . ALA A 1 194 ? -7.149 -2.682 1.078 1.00 95.31 194 ALA A N 1
ATOM 1551 C CA . ALA A 1 194 ? -5.704 -2.688 0.869 1.00 95.31 194 ALA A CA 1
ATOM 1552 C C . ALA A 1 194 ? -5.065 -1.336 1.225 1.00 95.31 194 ALA A C 1
ATOM 1554 O O . ALA A 1 194 ? -3.988 -1.332 1.825 1.00 95.31 194 ALA A O 1
ATOM 1555 N N . PHE A 1 195 ? -5.730 -0.216 0.922 1.00 98.12 195 PHE A N 1
ATOM 1556 C CA . PHE A 1 195 ? -5.271 1.121 1.303 1.00 98.12 195 PHE A CA 1
ATOM 1557 C C . PHE A 1 195 ? -5.335 1.348 2.815 1.00 98.12 195 PHE A C 1
ATOM 1559 O O . PHE A 1 195 ? -4.336 1.790 3.380 1.00 98.12 195 PHE A O 1
ATOM 1566 N N . VAL A 1 196 ? -6.418 0.946 3.497 1.00 97.69 196 VAL A N 1
ATOM 1567 C CA . VAL A 1 196 ? -6.491 1.000 4.974 1.00 97.69 196 VAL A CA 1
ATOM 1568 C C . VAL A 1 196 ? -5.303 0.259 5.601 1.00 97.69 196 VAL A C 1
ATOM 1570 O O . VAL A 1 196 ? -4.613 0.773 6.483 1.00 97.69 196 VAL A O 1
ATOM 1573 N N . GLU A 1 197 ? -5.012 -0.952 5.118 1.00 95.75 197 GLU A N 1
ATOM 1574 C CA . GLU A 1 197 ? -3.869 -1.738 5.594 1.00 95.75 197 GLU A CA 1
ATOM 1575 C C . GLU A 1 197 ? -2.518 -1.093 5.275 1.00 95.75 197 GLU A C 1
ATOM 1577 O O . GLU A 1 197 ? -1.586 -1.200 6.077 1.00 95.75 197 GLU A O 1
ATOM 1582 N N . ALA A 1 198 ? -2.384 -0.471 4.106 1.00 96.62 198 ALA A N 1
ATOM 1583 C CA . ALA A 1 198 ? -1.154 0.171 3.667 1.00 96.62 198 ALA A CA 1
ATOM 1584 C C . ALA A 1 198 ? -0.829 1.402 4.510 1.00 96.62 198 ALA A C 1
ATOM 1586 O O . ALA A 1 198 ? 0.256 1.470 5.087 1.00 96.62 198 ALA A O 1
ATOM 1587 N N . PHE A 1 199 ? -1.793 2.307 4.664 1.00 98.44 199 PHE A N 1
ATOM 1588 C CA . PHE A 1 199 ? -1.658 3.502 5.487 1.00 98.44 199 PHE A CA 1
ATOM 1589 C C . PHE A 1 199 ? -1.348 3.153 6.944 1.00 98.44 199 PHE A C 1
ATOM 1591 O O . PHE A 1 199 ? -0.347 3.622 7.491 1.00 98.44 199 PHE A O 1
ATOM 1598 N N . ARG A 1 200 ? -2.079 2.193 7.529 1.00 96.50 200 ARG A N 1
ATOM 1599 C CA . ARG A 1 200 ? -1.778 1.672 8.872 1.00 96.50 200 ARG A CA 1
ATOM 1600 C C . ARG A 1 200 ? -0.350 1.129 8.989 1.00 96.50 200 ARG A C 1
ATOM 1602 O O . ARG A 1 200 ? 0.307 1.318 10.009 1.00 96.50 200 ARG A O 1
ATOM 1609 N N . ARG A 1 201 ? 0.148 0.399 7.984 1.00 94.88 201 ARG A N 1
ATOM 1610 C CA . ARG A 1 201 ? 1.525 -0.140 7.993 1.00 94.88 201 ARG A CA 1
ATOM 1611 C C . ARG A 1 201 ? 2.583 0.956 7.910 1.00 94.88 201 ARG A C 1
ATOM 1613 O O . ARG A 1 201 ? 3.660 0.770 8.471 1.00 94.88 201 ARG A O 1
ATOM 1620 N N . SER A 1 202 ? 2.283 2.057 7.230 1.00 95.31 202 SER A N 1
ATOM 1621 C CA . SER A 1 202 ? 3.179 3.208 7.106 1.00 95.31 202 SER A CA 1
ATOM 1622 C C . SER A 1 202 ? 3.103 4.192 8.268 1.00 95.31 202 SER A C 1
ATOM 1624 O O . SER A 1 202 ? 3.994 5.026 8.383 1.00 95.31 202 SER A O 1
ATOM 1626 N N . GLY A 1 203 ? 2.093 4.076 9.135 1.00 95.69 203 GLY A N 1
ATOM 1627 C CA . GLY A 1 203 ? 1.839 5.013 10.233 1.00 95.69 203 GLY A CA 1
ATOM 1628 C C . GLY A 1 203 ? 0.930 6.191 9.862 1.00 95.69 203 GLY A C 1
ATOM 1629 O O . GLY A 1 203 ? 0.780 7.098 10.669 1.00 95.69 203 GLY A O 1
ATOM 1630 N N . GLY A 1 204 ? 0.315 6.182 8.674 1.00 97.00 204 GLY A N 1
ATOM 1631 C CA . GLY A 1 204 ? -0.705 7.157 8.269 1.00 97.00 204 GLY A CA 1
ATOM 1632 C C . GLY A 1 204 ? -2.075 6.788 8.834 1.00 97.00 204 GLY A C 1
ATOM 1633 O O . GLY A 1 204 ? -2.919 6.245 8.126 1.00 97.00 204 GLY A O 1
ATOM 1634 N N . PHE A 1 205 ? -2.274 6.944 10.143 1.00 97.38 205 PHE A N 1
ATOM 1635 C CA . PHE A 1 205 ? -3.522 6.517 10.789 1.00 97.38 205 PHE A CA 1
ATOM 1636 C C . PHE A 1 205 ? -4.713 7.400 10.411 1.00 97.38 205 PHE A C 1
ATOM 1638 O O . PHE A 1 205 ? -5.810 6.875 10.237 1.00 97.38 205 PHE A O 1
ATOM 1645 N N . GLU A 1 206 ? -4.485 8.699 10.218 1.00 97.56 206 GLU A N 1
ATOM 1646 C CA . GLU A 1 206 ? -5.499 9.642 9.743 1.00 97.56 206 GLU A CA 1
ATOM 1647 C C . GLU A 1 206 ? -6.041 9.221 8.372 1.00 97.56 206 GLU A C 1
ATOM 1649 O O . GLU A 1 206 ? -7.243 9.022 8.208 1.00 97.56 206 GLU A O 1
ATOM 1654 N N . GLU A 1 207 ? -5.161 8.946 7.408 1.00 98.12 207 GLU A N 1
ATOM 1655 C CA . GLU A 1 207 ? -5.570 8.510 6.073 1.00 98.12 207 GLU A CA 1
ATOM 1656 C C . GLU A 1 207 ? -6.236 7.139 6.100 1.00 98.12 207 GLU A C 1
ATOM 1658 O O . GLU A 1 207 ? -7.180 6.899 5.355 1.00 98.12 207 GLU A O 1
ATOM 1663 N N . ALA A 1 208 ? -5.787 6.229 6.968 1.00 98.00 208 ALA A N 1
ATOM 1664 C CA . ALA A 1 208 ? -6.440 4.934 7.122 1.00 98.00 208 ALA A CA 1
ATOM 1665 C C . ALA A 1 208 ? -7.894 5.078 7.614 1.00 98.00 208 ALA A C 1
ATOM 1667 O O . ALA A 1 208 ? -8.768 4.349 7.135 1.00 98.00 208 ALA A O 1
ATOM 1668 N N . TRP A 1 209 ? -8.167 6.025 8.519 1.00 97.62 209 TRP A N 1
ATOM 1669 C CA . TRP A 1 209 ? -9.529 6.376 8.931 1.00 97.62 209 TRP A CA 1
ATOM 1670 C C . TRP A 1 209 ? -10.318 7.058 7.814 1.00 97.62 209 TRP A C 1
ATOM 1672 O O . TRP A 1 209 ? -11.479 6.709 7.603 1.00 97.62 209 TRP A O 1
ATOM 1682 N N . MET A 1 210 ? -9.698 7.968 7.058 1.00 97.06 210 MET A N 1
ATOM 1683 C CA . MET A 1 210 ? -10.344 8.605 5.906 1.00 97.06 210 MET A CA 1
ATOM 1684 C C . MET A 1 210 ? -10.735 7.584 4.834 1.00 97.06 210 MET A C 1
ATOM 1686 O O . MET A 1 210 ? -11.861 7.609 4.349 1.00 97.06 210 MET A O 1
ATOM 1690 N N . VAL A 1 211 ? -9.853 6.637 4.500 1.00 97.44 211 VAL A N 1
ATOM 1691 C CA . VAL A 1 211 ? -10.177 5.563 3.551 1.00 97.44 211 VAL A CA 1
ATOM 1692 C C . VAL A 1 211 ? -11.362 4.757 4.069 1.00 97.44 211 VAL A C 1
ATOM 1694 O O . VAL A 1 211 ? -12.282 4.492 3.302 1.00 97.44 211 VAL A O 1
ATOM 1697 N N . LEU A 1 212 ? -11.378 4.399 5.360 1.00 96.62 212 LEU A N 1
ATOM 1698 C CA . LEU A 1 212 ? -12.499 3.675 5.962 1.00 96.62 212 LEU A CA 1
ATOM 1699 C C . LEU A 1 212 ? -13.809 4.475 5.890 1.00 96.62 212 LEU A C 1
ATOM 1701 O O . LEU A 1 212 ? -14.847 3.884 5.615 1.00 96.62 212 LEU A O 1
ATOM 1705 N N . LYS A 1 213 ? -13.763 5.797 6.084 1.00 95.94 213 LYS A N 1
ATOM 1706 C CA . LYS A 1 213 ? -14.925 6.688 5.940 1.00 95.94 213 LYS A CA 1
ATOM 1707 C C . LYS A 1 213 ? -15.501 6.665 4.524 1.00 95.94 213 LYS A C 1
ATOM 1709 O O . LYS A 1 213 ? -16.710 6.596 4.357 1.00 95.94 213 LYS A O 1
ATOM 1714 N N . GLU A 1 214 ? -14.630 6.691 3.521 1.00 95.75 214 GLU A N 1
ATOM 1715 C CA . GLU A 1 214 ? -14.997 6.658 2.097 1.00 95.75 214 GLU A CA 1
ATOM 1716 C C . GLU A 1 214 ? -15.361 5.246 1.586 1.00 95.75 214 GLU A C 1
ATOM 1718 O O . GLU A 1 214 ? -15.720 5.053 0.414 1.00 95.75 214 GLU A O 1
ATOM 1723 N N . SER A 1 215 ? -15.221 4.233 2.444 1.00 94.06 215 SER A N 1
ATOM 1724 C CA . SER A 1 215 ? -15.483 2.833 2.126 1.00 94.06 215 SER A CA 1
ATOM 1725 C C . SER A 1 215 ? -16.917 2.438 2.466 1.00 94.06 215 SER A C 1
ATOM 1727 O O . SER A 1 215 ? -17.457 2.830 3.493 1.00 94.06 215 SER A O 1
ATOM 1729 N N . ASP A 1 216 ? -17.497 1.533 1.679 1.00 88.94 216 ASP A N 1
ATOM 1730 C CA . ASP A 1 216 ? -18.850 1.010 1.936 1.00 88.94 216 ASP A CA 1
ATOM 1731 C C . ASP A 1 216 ? -18.863 -0.162 2.945 1.00 88.94 216 ASP A C 1
ATOM 1733 O O . ASP A 1 216 ? -19.785 -0.978 2.944 1.00 88.94 216 ASP A O 1
ATOM 1737 N N . PHE A 1 217 ? -17.824 -0.328 3.774 1.00 90.50 217 PHE A N 1
ATOM 1738 C CA . PHE A 1 217 ? -17.722 -1.458 4.702 1.00 90.50 217 PHE A CA 1
ATOM 1739 C C . PHE A 1 217 ? -17.437 -1.023 6.143 1.00 90.50 217 PHE A C 1
ATOM 1741 O O . PHE A 1 217 ? -16.711 -0.072 6.407 1.00 90.50 217 PHE A O 1
ATOM 1748 N N . SER A 1 218 ? -17.992 -1.776 7.095 1.00 91.00 218 SER A N 1
ATOM 1749 C CA . SER A 1 218 ? -17.866 -1.493 8.529 1.00 91.00 218 SER A CA 1
ATOM 1750 C C . SER A 1 218 ? -16.464 -1.777 9.080 1.00 91.00 218 SER A C 1
ATOM 1752 O O . SER A 1 218 ? -15.801 -2.744 8.687 1.00 91.00 218 SER A O 1
ATOM 1754 N N . PHE A 1 219 ? -16.065 -0.998 10.091 1.00 91.56 219 PHE A N 1
ATOM 1755 C CA . PHE A 1 219 ? -14.861 -1.203 10.898 1.00 91.56 219 PHE A CA 1
ATOM 1756 C C . PHE A 1 219 ? -14.682 -2.658 11.366 1.00 91.56 219 PHE A C 1
ATOM 1758 O O . PHE A 1 219 ? -13.564 -3.171 11.376 1.00 91.56 219 PHE A O 1
ATOM 1765 N N . ASP A 1 220 ? -15.763 -3.368 11.707 1.00 88.88 220 ASP A N 1
ATOM 1766 C CA . ASP A 1 220 ? -15.697 -4.745 12.219 1.00 88.88 220 ASP A CA 1
ATOM 1767 C C . ASP A 1 220 ? -15.211 -5.788 11.207 1.00 88.88 220 ASP A C 1
ATOM 1769 O O . ASP A 1 220 ? -14.761 -6.878 11.593 1.00 88.88 220 ASP A O 1
ATOM 1773 N N . LEU A 1 221 ? -15.251 -5.444 9.921 1.00 89.00 221 LEU A N 1
ATOM 1774 C CA . LEU A 1 221 ? -14.760 -6.288 8.839 1.00 89.00 221 LEU A CA 1
ATOM 1775 C C . LEU A 1 221 ? -13.238 -6.201 8.690 1.00 89.00 221 LEU A C 1
ATOM 1777 O O . LEU A 1 221 ? -12.641 -7.089 8.088 1.00 89.00 221 LEU A O 1
ATOM 1781 N N . LEU A 1 222 ? -12.585 -5.202 9.291 1.00 90.69 222 LEU A N 1
ATOM 1782 C CA . LEU A 1 222 ? -11.131 -5.070 9.275 1.00 90.69 222 LEU A CA 1
ATOM 1783 C C . LEU A 1 222 ? -10.429 -6.189 10.061 1.00 90.69 222 LEU A C 1
ATOM 1785 O O . LEU A 1 222 ? -10.951 -6.784 11.014 1.00 90.69 222 LEU A O 1
ATOM 1789 N N . LYS A 1 223 ? -9.158 -6.433 9.713 1.00 89.69 223 LYS A N 1
ATOM 1790 C CA . LYS A 1 223 ? -8.293 -7.349 10.470 1.00 89.69 223 LYS A CA 1
ATOM 1791 C C . LYS A 1 223 ? -8.208 -6.910 11.922 1.00 89.69 223 LYS A C 1
ATOM 1793 O O . LYS A 1 223 ? -8.111 -5.721 12.214 1.00 89.69 223 LYS A O 1
ATOM 1798 N N . ARG A 1 224 ? -8.141 -7.874 12.847 1.00 86.31 224 ARG A N 1
ATOM 1799 C CA . ARG A 1 224 ? -7.998 -7.597 14.289 1.00 86.31 224 ARG A CA 1
ATOM 1800 C C . ARG A 1 224 ? -6.860 -6.613 14.578 1.00 86.31 224 ARG A C 1
ATOM 1802 O O . ARG A 1 224 ? -7.079 -5.641 15.282 1.00 86.31 224 ARG A O 1
ATOM 1809 N N . ARG A 1 225 ? -5.677 -6.840 13.996 1.00 88.38 225 ARG A N 1
ATOM 1810 C CA . ARG A 1 225 ? -4.499 -5.971 14.184 1.00 88.38 225 ARG A CA 1
ATOM 1811 C C . ARG A 1 225 ? -4.740 -4.545 13.693 1.00 88.38 225 ARG A C 1
ATOM 1813 O O . ARG A 1 225 ? -4.255 -3.606 14.305 1.00 88.38 225 ARG A O 1
ATOM 1820 N N . THR A 1 226 ? -5.494 -4.398 12.612 1.00 92.19 226 THR A N 1
ATOM 1821 C CA . THR A 1 226 ? -5.822 -3.098 12.020 1.00 92.19 226 THR A CA 1
ATOM 1822 C C . THR A 1 226 ? -6.843 -2.363 12.859 1.00 92.19 226 THR A C 1
ATOM 1824 O O . THR A 1 226 ? -6.624 -1.203 13.171 1.00 92.19 226 THR A O 1
ATOM 1827 N N . ARG A 1 227 ? -7.867 -3.066 13.350 1.00 92.25 227 ARG A N 1
ATOM 1828 C CA . ARG A 1 227 ? -8.811 -2.515 14.325 1.00 92.25 227 ARG A CA 1
ATOM 1829 C C . ARG A 1 227 ? -8.111 -2.018 15.585 1.00 92.25 227 ARG A C 1
ATOM 1831 O O . ARG A 1 227 ? -8.316 -0.880 15.979 1.00 92.25 227 ARG A O 1
ATOM 1838 N N . THR A 1 228 ? -7.263 -2.848 16.192 1.00 90.19 228 THR A N 1
ATOM 1839 C CA . THR A 1 228 ? -6.507 -2.458 17.392 1.00 90.19 228 THR A CA 1
ATOM 1840 C C . THR A 1 228 ? -5.618 -1.245 17.125 1.00 90.19 228 THR A C 1
ATOM 1842 O O . THR A 1 228 ? -5.616 -0.326 17.928 1.00 90.19 228 THR A O 1
ATOM 1845 N N . ALA A 1 229 ? -4.905 -1.219 15.996 1.00 92.62 229 ALA A N 1
ATOM 1846 C CA . ALA A 1 229 ? -4.019 -0.108 15.662 1.00 92.62 229 ALA A CA 1
ATOM 1847 C C . ALA A 1 229 ? -4.775 1.202 15.389 1.00 92.62 229 ALA A C 1
ATOM 1849 O O . ALA A 1 229 ? -4.314 2.251 15.808 1.00 92.62 229 ALA A O 1
ATOM 1850 N N . LEU A 1 230 ? -5.929 1.151 14.718 1.00 95.06 230 LEU A N 1
ATOM 1851 C CA . LEU A 1 230 ? -6.751 2.339 14.474 1.00 95.06 230 LEU A CA 1
ATOM 1852 C C . LEU A 1 230 ? -7.393 2.873 15.762 1.00 95.06 230 LEU A C 1
ATOM 1854 O O . LEU A 1 230 ? -7.430 4.080 15.961 1.00 95.06 230 LEU A O 1
ATOM 1858 N N . LEU A 1 231 ? -7.841 1.992 16.665 1.00 94.38 231 LEU A N 1
ATOM 1859 C CA . LEU A 1 231 ? -8.398 2.391 17.968 1.00 94.38 231 LEU A CA 1
ATOM 1860 C C . LEU A 1 231 ? -7.364 2.988 18.929 1.00 94.38 231 LEU A C 1
ATOM 1862 O O . LEU A 1 231 ? -7.765 3.536 19.947 1.00 94.38 231 LEU A O 1
ATOM 1866 N N . ALA A 1 232 ? -6.067 2.879 18.631 1.00 92.00 232 ALA A N 1
ATOM 1867 C CA . ALA A 1 232 ? -5.032 3.607 19.363 1.00 92.00 232 ALA A CA 1
ATOM 1868 C C . ALA A 1 232 ? -4.979 5.100 18.982 1.00 92.00 232 ALA A C 1
ATOM 1870 O O . ALA A 1 232 ? -4.357 5.872 19.700 1.00 92.00 232 ALA A O 1
ATOM 1871 N N . TYR A 1 233 ? -5.637 5.484 17.881 1.00 94.50 233 TYR A N 1
ATOM 1872 C CA . TYR A 1 233 ? -5.742 6.860 17.387 1.00 94.50 233 TYR A CA 1
ATOM 1873 C C . TYR A 1 233 ? -7.211 7.203 17.070 1.00 94.50 233 TYR A C 1
ATOM 1875 O O . TYR A 1 233 ? -7.573 7.386 15.899 1.00 94.50 233 TYR A O 1
ATOM 1883 N N . PRO A 1 234 ? -8.104 7.177 18.079 1.00 93.56 234 PRO A N 1
ATOM 1884 C CA . PRO A 1 234 ? -9.533 7.418 17.893 1.00 93.56 234 PRO A CA 1
ATOM 1885 C C . PRO A 1 234 ? -9.856 8.861 17.475 1.00 93.56 234 PRO A C 1
ATOM 1887 O O . PRO A 1 234 ? -10.911 9.092 16.895 1.00 93.56 234 PRO A O 1
ATOM 1890 N N . GLU A 1 235 ? -8.963 9.820 17.725 1.00 93.50 235 GLU A N 1
ATOM 1891 C CA . GLU A 1 235 ? -9.122 11.240 17.393 1.00 93.50 235 GLU A CA 1
ATOM 1892 C C . GLU A 1 235 ? -9.278 11.512 15.890 1.00 93.50 235 GLU A C 1
ATOM 1894 O O . GLU A 1 235 ? -9.863 12.521 15.504 1.00 93.50 235 GLU A O 1
ATOM 1899 N N . PHE A 1 236 ? -8.796 10.600 15.042 1.00 95.69 236 PHE A N 1
ATOM 1900 C CA . PHE A 1 236 ? -8.938 10.691 13.588 1.00 95.69 236 PHE A CA 1
ATOM 1901 C C . PHE A 1 236 ? -10.203 10.007 13.057 1.00 95.69 236 PHE A C 1
ATOM 1903 O O . PHE A 1 236 ? -10.511 10.111 11.867 1.00 95.69 236 PHE A O 1
ATOM 1910 N N . ALA A 1 237 ? -10.932 9.272 13.900 1.00 94.31 237 ALA A N 1
ATOM 1911 C CA . ALA A 1 237 ? -12.158 8.620 13.481 1.00 94.31 237 ALA A CA 1
ATOM 1912 C C . ALA A 1 237 ? -13.261 9.663 13.278 1.00 94.31 237 ALA A C 1
ATOM 1914 O O . ALA A 1 237 ? -13.571 10.454 14.168 1.00 94.31 237 ALA A O 1
ATOM 1915 N N . ALA A 1 238 ? -13.892 9.640 12.105 1.00 92.44 238 ALA A N 1
ATOM 1916 C CA . ALA A 1 238 ? -15.046 10.487 11.852 1.00 92.44 238 ALA A CA 1
ATOM 1917 C C . ALA A 1 238 ? -16.200 10.111 12.808 1.00 92.44 238 ALA A C 1
ATOM 1919 O O . ALA A 1 238 ? -16.417 8.913 13.034 1.00 92.44 238 ALA A O 1
ATOM 1920 N N . PRO A 1 239 ? -16.961 11.083 13.351 1.00 90.38 239 PRO A N 1
ATOM 1921 C CA . PRO A 1 239 ? -18.014 10.806 14.329 1.00 90.38 239 PRO A CA 1
ATOM 1922 C C . PRO A 1 239 ? -19.049 9.783 13.847 1.00 90.38 239 PRO A C 1
ATOM 1924 O O . PRO A 1 239 ? -19.554 8.998 14.646 1.00 90.38 239 PRO A O 1
ATOM 1927 N N . GLU A 1 240 ? -19.332 9.746 12.542 1.00 90.88 240 GLU A N 1
ATOM 1928 C CA . GLU A 1 240 ? -20.329 8.846 11.952 1.00 90.88 240 GLU A CA 1
ATOM 1929 C C . GLU A 1 240 ? -19.878 7.378 11.931 1.00 90.88 240 GLU A C 1
ATOM 1931 O O . GLU A 1 240 ? -20.708 6.473 11.867 1.00 90.88 240 GLU A O 1
ATOM 1936 N N . LEU A 1 241 ? -18.567 7.124 11.998 1.00 90.19 241 LEU A N 1
ATOM 1937 C CA . LEU A 1 241 ? -18.010 5.771 12.063 1.00 90.19 241 LEU A CA 1
ATOM 1938 C C . LEU A 1 241 ? -18.021 5.202 13.484 1.00 90.19 241 LEU A C 1
ATOM 1940 O O . LEU A 1 241 ? -17.756 4.012 13.667 1.00 90.19 241 LEU A O 1
ATOM 1944 N N . TRP A 1 242 ? -18.278 6.033 14.496 1.00 90.94 242 TRP A N 1
ATOM 1945 C CA . TRP A 1 242 ? -18.167 5.619 15.884 1.00 90.94 242 TRP A CA 1
ATOM 1946 C C . TRP A 1 242 ? -19.349 4.741 16.290 1.00 90.94 242 TRP A C 1
ATOM 1948 O O . TRP A 1 242 ? -20.504 5.160 16.276 1.00 90.94 242 TRP A O 1
ATOM 1958 N N . THR A 1 243 ? -19.059 3.503 16.687 1.00 90.44 243 THR A N 1
ATOM 1959 C CA . THR A 1 243 ? -20.074 2.551 17.155 1.00 90.44 243 THR A CA 1
ATOM 1960 C C . THR A 1 243 ? -19.897 2.249 18.638 1.00 90.44 243 THR A C 1
ATOM 1962 O O . THR A 1 243 ? -18.787 2.302 19.174 1.00 90.44 243 THR A O 1
ATOM 1965 N N . GLU A 1 244 ? -20.977 1.847 19.309 1.00 88.75 244 GLU A N 1
ATOM 1966 C CA . GLU A 1 244 ? -20.900 1.425 20.714 1.00 88.75 244 GLU A CA 1
ATOM 1967 C C . GLU A 1 244 ? -19.977 0.203 20.885 1.00 88.75 244 GLU A C 1
ATOM 1969 O O . GLU A 1 244 ? -19.226 0.103 21.854 1.00 88.75 244 GLU A O 1
ATOM 1974 N N . GLY A 1 245 ? -19.919 -0.679 19.880 1.00 89.00 245 GLY A N 1
ATOM 1975 C CA . GLY A 1 245 ? -18.968 -1.792 19.850 1.00 89.00 245 GLY A CA 1
ATOM 1976 C C . GLY A 1 245 ? -17.503 -1.340 19.810 1.00 89.00 245 GLY A C 1
ATOM 1977 O O . GLY A 1 245 ? -16.647 -1.961 20.445 1.00 89.00 245 GLY A O 1
ATOM 1978 N N . MET A 1 246 ? -17.193 -0.250 19.104 1.00 91.81 246 MET A N 1
ATOM 1979 C CA . MET A 1 246 ? -15.851 0.342 19.092 1.00 91.81 246 MET A CA 1
ATOM 1980 C C . MET A 1 246 ? -15.508 0.988 20.431 1.00 91.81 246 MET A C 1
ATOM 1982 O O . MET A 1 246 ? -14.418 0.741 20.947 1.00 91.81 246 MET A O 1
ATOM 1986 N N . ARG A 1 247 ? -16.450 1.727 21.031 1.00 89.31 247 ARG A N 1
ATOM 1987 C CA . ARG A 1 247 ? -16.292 2.299 22.376 1.00 89.31 247 ARG A CA 1
ATOM 1988 C C . ARG A 1 247 ? -16.009 1.209 23.411 1.00 89.31 247 ARG A C 1
ATOM 1990 O O . ARG A 1 247 ? -15.014 1.302 24.124 1.00 89.31 247 ARG A O 1
ATOM 1997 N N . ALA A 1 248 ? -16.808 0.143 23.437 1.00 89.50 248 ALA A N 1
ATOM 1998 C CA . ALA A 1 248 ? -16.604 -0.983 24.346 1.00 89.50 248 ALA A CA 1
ATOM 1999 C C . ALA A 1 248 ? -15.233 -1.654 24.143 1.00 89.50 248 ALA A C 1
ATOM 2001 O O . ALA A 1 248 ? -14.533 -1.965 25.106 1.00 89.50 248 ALA A O 1
ATOM 2002 N N . ARG A 1 249 ? -14.796 -1.845 22.888 1.00 87.56 249 ARG A N 1
ATOM 2003 C CA . ARG A 1 249 ? -13.452 -2.373 22.582 1.00 87.56 249 ARG A CA 1
ATOM 2004 C C . ARG A 1 249 ? -12.337 -1.449 23.066 1.00 87.56 249 ARG A C 1
ATOM 2006 O O . ARG A 1 249 ? -11.334 -1.948 23.565 1.00 87.56 249 ARG A O 1
ATOM 2013 N N . MET A 1 250 ? -12.494 -0.139 22.901 1.00 90.19 250 MET A N 1
ATOM 2014 C CA . MET A 1 250 ? -11.517 0.852 23.346 1.00 90.19 250 MET A CA 1
ATOM 2015 C C . MET A 1 250 ? -11.388 0.849 24.873 1.00 90.19 250 MET A C 1
ATOM 2017 O O . MET A 1 250 ? -10.277 0.739 25.382 1.00 90.19 250 MET A O 1
ATOM 2021 N N . LEU A 1 251 ? -12.512 0.853 25.597 1.00 89.25 251 LEU A N 1
ATOM 2022 C CA . LEU A 1 251 ? -12.528 0.737 27.060 1.00 89.25 251 LEU A CA 1
ATOM 2023 C C . LEU A 1 251 ? -11.851 -0.553 27.538 1.00 89.25 251 LEU A C 1
ATOM 2025 O O . LEU A 1 251 ? -11.026 -0.511 28.444 1.00 89.25 251 LEU A O 1
ATOM 2029 N N . ASN A 1 252 ? -12.119 -1.682 26.877 1.00 88.19 252 ASN A N 1
ATOM 2030 C CA . ASN A 1 252 ? -11.449 -2.948 27.185 1.00 88.19 252 ASN A CA 1
ATOM 2031 C C . ASN A 1 252 ? -9.933 -2.894 26.934 1.00 88.19 252 ASN A C 1
ATOM 2033 O O . ASN A 1 252 ? -9.171 -3.495 27.690 1.00 88.19 252 ASN A O 1
ATOM 2037 N N . ASN A 1 253 ? -9.480 -2.195 25.887 1.00 85.56 253 ASN A N 1
ATOM 2038 C CA . ASN A 1 253 ? -8.050 -2.012 25.635 1.00 85.56 253 ASN A CA 1
ATOM 2039 C C . ASN A 1 253 ? -7.404 -1.165 26.740 1.00 85.56 253 ASN A C 1
ATOM 2041 O O . ASN A 1 253 ? -6.365 -1.567 27.253 1.00 85.56 253 ASN A O 1
ATOM 2045 N N . TYR A 1 254 ? -8.033 -0.056 27.145 1.00 86.94 254 TYR A N 1
ATOM 2046 C CA . TYR A 1 254 ? -7.525 0.780 28.236 1.00 86.94 254 TYR A CA 1
ATOM 2047 C C . TYR A 1 254 ? -7.503 0.045 29.572 1.00 86.94 254 TYR A C 1
ATOM 2049 O O . TYR A 1 254 ? -6.498 0.111 30.267 1.00 86.94 254 TYR A O 1
ATOM 2057 N N . ALA A 1 255 ? -8.545 -0.723 29.899 1.00 87.44 255 ALA A N 1
ATOM 2058 C CA . ALA A 1 255 ? -8.552 -1.564 31.093 1.00 87.44 255 ALA A CA 1
ATOM 2059 C C . ALA A 1 255 ? -7.394 -2.580 31.077 1.00 87.44 255 ALA A C 1
ATOM 2061 O O . ALA A 1 255 ? -6.708 -2.765 32.078 1.00 87.44 255 ALA A O 1
ATOM 2062 N N . ALA A 1 256 ? -7.125 -3.205 29.925 1.00 86.75 256 ALA A N 1
ATOM 2063 C CA . ALA A 1 256 ? -6.021 -4.151 29.782 1.00 86.75 256 ALA A CA 1
ATOM 2064 C C . ALA A 1 256 ? -4.631 -3.489 29.829 1.00 86.75 256 ALA A C 1
ATOM 2066 O O . ALA A 1 256 ? -3.668 -4.132 30.246 1.00 86.75 256 ALA A O 1
ATOM 2067 N N . GLU A 1 257 ? -4.488 -2.247 29.365 1.00 86.94 257 GLU A N 1
ATOM 2068 C CA . GLU A 1 257 ? -3.240 -1.485 29.489 1.00 86.94 257 GLU A CA 1
ATOM 2069 C C . GLU A 1 257 ? -3.019 -0.986 30.914 1.00 86.94 257 GLU A C 1
ATOM 2071 O O . GLU A 1 257 ? -1.915 -1.147 31.434 1.00 86.94 257 GLU A O 1
ATOM 2076 N N . LEU A 1 258 ? -4.067 -0.484 31.569 1.00 88.06 258 LEU A N 1
ATOM 2077 C CA . LEU A 1 258 ? -4.031 -0.084 32.971 1.00 88.06 258 LEU A CA 1
ATOM 2078 C C . LEU A 1 258 ? -3.610 -1.261 33.855 1.00 88.06 258 LEU A C 1
ATOM 2080 O O . LEU A 1 258 ? -2.637 -1.131 34.584 1.00 88.06 258 LEU A O 1
ATOM 2084 N N . ALA A 1 259 ? -4.212 -2.440 33.671 1.00 87.19 259 ALA A N 1
ATOM 2085 C CA . ALA A 1 259 ? -3.841 -3.652 34.404 1.00 87.19 259 ALA A CA 1
ATOM 2086 C C . ALA A 1 259 ? -2.361 -4.054 34.222 1.00 87.19 259 ALA A C 1
ATOM 2088 O O . ALA A 1 259 ? -1.735 -4.597 35.132 1.00 87.19 259 ALA A O 1
ATOM 2089 N N . LYS A 1 260 ? -1.763 -3.792 33.049 1.00 88.50 260 LYS A N 1
ATOM 2090 C CA . LYS A 1 260 ? -0.324 -4.035 32.829 1.00 88.50 260 LYS A CA 1
ATOM 2091 C C . LYS A 1 260 ? 0.544 -3.028 33.571 1.00 88.50 260 LYS A C 1
ATOM 2093 O O . LYS A 1 260 ? 1.589 -3.414 34.084 1.00 88.50 260 LYS A O 1
ATOM 2098 N N . ILE A 1 261 ? 0.141 -1.758 33.586 1.00 87.06 261 ILE A N 1
ATOM 2099 C CA . ILE A 1 261 ? 0.832 -0.696 34.327 1.00 87.06 261 ILE A CA 1
ATOM 2100 C C . ILE A 1 261 ? 0.756 -1.010 35.823 1.00 87.06 261 ILE A C 1
ATOM 2102 O O . ILE A 1 261 ? 1.787 -1.107 36.478 1.00 87.06 261 ILE A O 1
ATOM 2106 N N . GLU A 1 262 ? -0.442 -1.274 36.329 1.00 88.06 262 GLU A N 1
ATOM 2107 C CA . GLU A 1 262 ? -0.722 -1.718 37.696 1.00 88.06 262 GLU A CA 1
ATOM 2108 C C . GLU A 1 262 ? 0.156 -2.899 38.111 1.00 88.06 262 GLU A C 1
ATOM 2110 O O . GLU A 1 262 ? 0.892 -2.810 39.090 1.00 88.06 262 GLU A O 1
ATOM 2115 N N . SER A 1 263 ? 0.189 -3.963 37.303 1.00 87.62 263 SER A N 1
ATOM 2116 C CA . SER A 1 263 ? 1.050 -5.122 37.552 1.00 87.62 263 SER A CA 1
ATOM 2117 C C . SER A 1 263 ? 2.545 -4.782 37.557 1.00 87.62 263 SER A C 1
ATOM 2119 O O . SER A 1 263 ? 3.287 -5.365 38.344 1.00 87.62 263 SER A O 1
ATOM 2121 N N . LEU A 1 264 ? 3.003 -3.867 36.699 1.00 88.06 264 LEU A N 1
ATOM 2122 C CA . LEU A 1 264 ? 4.416 -3.488 36.603 1.00 88.06 264 LEU A CA 1
ATOM 2123 C C . LEU A 1 264 ? 4.874 -2.634 37.793 1.00 88.06 264 LEU A C 1
ATOM 2125 O O . LEU A 1 264 ? 6.008 -2.776 38.245 1.00 88.06 264 LEU A O 1
ATOM 2129 N N . TYR A 1 265 ? 3.998 -1.771 38.307 1.00 84.88 265 TYR A N 1
ATOM 2130 C CA . TYR A 1 265 ? 4.260 -0.941 39.488 1.00 84.88 265 TYR A CA 1
ATOM 2131 C C . TYR A 1 265 ? 3.820 -1.611 40.801 1.00 84.88 265 TYR A C 1
ATOM 2133 O O . TYR A 1 265 ? 4.073 -1.085 41.886 1.0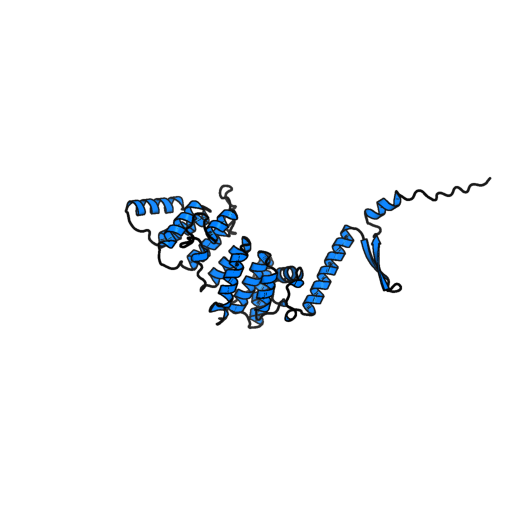0 84.88 265 TYR A O 1
ATOM 2141 N N . GLY A 1 266 ? 3.169 -2.773 40.717 1.00 87.44 266 GLY A N 1
ATOM 2142 C CA . GLY A 1 266 ? 2.573 -3.462 41.854 1.00 87.44 266 GLY A CA 1
ATOM 2143 C C . GLY A 1 266 ? 1.559 -2.585 42.588 1.00 87.44 266 GLY A C 1
ATOM 2144 O O . GLY A 1 266 ? 1.540 -2.587 43.815 1.00 87.44 266 GLY A O 1
ATOM 2145 N N . VAL A 1 267 ? 0.763 -1.807 41.855 1.00 87.31 267 VAL A N 1
ATOM 2146 C CA . VAL A 1 267 ? -0.327 -0.972 42.383 1.00 87.31 267 VAL A CA 1
ATOM 2147 C C . VAL A 1 267 ? -1.658 -1.456 41.820 1.00 87.31 267 VAL A C 1
ATOM 2149 O O . VAL A 1 267 ? -1.690 -2.038 40.747 1.00 87.31 267 VAL A O 1
ATOM 2152 N N . GLU A 1 268 ? -2.752 -1.220 42.530 1.00 88.56 268 GLU A N 1
ATOM 2153 C CA . GLU A 1 268 ? -4.109 -1.616 42.148 1.00 88.56 268 GLU A CA 1
ATOM 2154 C C . GLU A 1 268 ? -5.039 -0.406 42.288 1.00 88.56 268 GLU A C 1
ATOM 2156 O O . GLU A 1 268 ? -5.033 0.253 43.334 1.00 88.56 268 GLU A O 1
ATOM 2161 N N . TRP A 1 269 ? -5.833 -0.095 41.262 1.00 85.25 269 TRP A N 1
ATOM 2162 C CA . TRP A 1 269 ? -6.912 0.882 41.369 1.00 85.25 269 TRP A CA 1
ATOM 2163 C C . TRP A 1 269 ? -8.079 0.321 42.184 1.00 85.25 269 TRP A C 1
ATOM 2165 O O . TRP A 1 269 ? -8.688 -0.688 41.827 1.00 85.25 269 TRP A O 1
ATOM 2175 N N . VAL A 1 270 ? -8.436 1.016 43.262 1.00 88.00 270 VAL A N 1
ATOM 2176 C CA . VAL A 1 270 ? -9.573 0.685 44.119 1.00 88.00 270 VAL A CA 1
ATOM 2177 C C . VAL A 1 270 ? -10.603 1.800 44.004 1.00 88.00 270 VAL A C 1
ATOM 2179 O O . VAL A 1 270 ? -10.297 2.975 44.211 1.00 88.00 270 VAL A O 1
ATOM 2182 N N . TRP A 1 271 ? -11.837 1.429 43.665 1.00 89.94 271 TRP A N 1
ATOM 2183 C CA . TRP A 1 271 ? -12.975 2.341 43.696 1.00 89.94 271 TRP A CA 1
ATOM 2184 C C . TRP A 1 271 ? -13.608 2.333 45.088 1.00 89.94 271 TRP A C 1
ATOM 2186 O O . TRP A 1 271 ? -14.014 1.279 45.576 1.00 89.94 271 TRP A O 1
ATOM 2196 N N . ASP A 1 272 ? -13.702 3.500 45.716 1.00 89.81 272 ASP A N 1
ATOM 2197 C CA . ASP A 1 272 ? -14.394 3.686 46.986 1.00 89.81 272 ASP A CA 1
ATOM 2198 C C . ASP A 1 272 ? -15.815 4.191 46.723 1.00 89.81 272 ASP A C 1
ATOM 2200 O O . ASP A 1 272 ? -16.042 5.363 46.405 1.00 89.81 272 ASP A O 1
ATOM 2204 N N . GLU A 1 273 ? -16.790 3.292 46.860 1.00 90.44 273 GLU A N 1
ATOM 2205 C CA . GLU A 1 273 ? -18.205 3.625 46.683 1.00 90.44 273 GLU A CA 1
ATOM 2206 C C . GLU A 1 273 ? -18.718 4.640 47.714 1.00 90.44 273 GLU A C 1
ATOM 2208 O O . GLU A 1 273 ? -19.637 5.397 47.407 1.00 90.44 273 GLU A O 1
ATOM 2213 N N . GLN A 1 274 ? -18.137 4.688 48.917 1.00 88.12 274 GLN A N 1
ATOM 2214 C CA . GLN A 1 274 ? -18.576 5.593 49.983 1.00 88.12 274 GLN A CA 1
ATOM 2215 C C . GLN A 1 274 ? -18.050 7.008 49.762 1.00 88.12 274 GLN A C 1
ATOM 2217 O O . GLN A 1 274 ? -18.778 7.980 49.966 1.00 88.12 274 GLN A O 1
ATOM 2222 N N . ALA A 1 275 ? -16.797 7.129 49.324 1.00 86.19 275 ALA A N 1
ATOM 2223 C CA . ALA A 1 275 ? -16.191 8.416 49.006 1.00 86.19 275 ALA A CA 1
ATOM 2224 C C . ALA A 1 275 ? -16.565 8.922 47.602 1.00 86.19 275 ALA A C 1
ATOM 2226 O O . ALA A 1 275 ? -16.354 10.097 47.304 1.00 86.19 275 ALA A O 1
ATOM 2227 N N . GLY A 1 276 ? -17.076 8.051 46.723 1.00 91.44 276 GLY A N 1
ATOM 2228 C CA . GLY A 1 276 ? -17.323 8.372 45.314 1.00 91.44 276 GLY A CA 1
ATOM 2229 C C . GLY A 1 276 ? -16.043 8.725 44.549 1.00 91.44 276 GLY A C 1
ATOM 2230 O O . GLY A 1 276 ? -16.094 9.438 43.547 1.00 91.44 276 GLY A O 1
ATOM 2231 N N . THR A 1 277 ? -14.890 8.275 45.045 1.00 88.94 277 THR A N 1
ATOM 2232 C CA . THR A 1 277 ? -13.571 8.535 44.463 1.00 88.94 277 THR A CA 1
ATOM 2233 C C . THR A 1 277 ? -12.809 7.223 44.316 1.00 88.94 277 THR A C 1
ATOM 2235 O O . THR A 1 277 ? -13.146 6.222 44.942 1.00 88.94 277 THR A O 1
ATOM 2238 N N . GLY A 1 278 ? -11.791 7.201 43.460 1.00 87.19 278 GLY A N 1
ATOM 2239 C CA . GLY A 1 278 ? -10.889 6.058 43.348 1.00 87.19 278 GLY A CA 1
ATOM 2240 C C . GLY A 1 278 ? -9.458 6.456 43.674 1.00 87.19 278 GLY A C 1
ATOM 2241 O O . GLY A 1 278 ? -9.063 7.609 43.475 1.00 87.19 278 GLY A O 1
ATOM 2242 N N . TYR A 1 279 ? -8.693 5.505 44.198 1.00 88.12 279 TYR A N 1
ATOM 2243 C CA . TYR A 1 279 ? -7.295 5.686 44.570 1.00 88.12 279 TYR A CA 1
ATOM 2244 C C . TYR A 1 279 ? -6.472 4.448 44.207 1.00 88.12 279 TYR A C 1
ATOM 2246 O O . TYR A 1 279 ? -7.000 3.346 44.082 1.00 88.12 279 TYR A O 1
ATOM 2254 N N . HIS A 1 280 ? -5.160 4.626 44.042 1.00 85.50 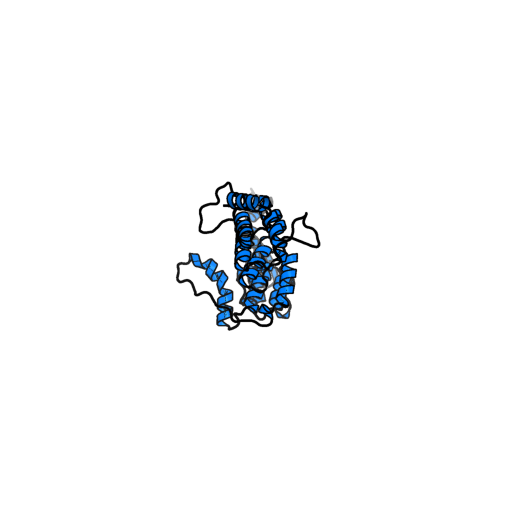280 HIS A N 1
ATOM 2255 C CA . HIS A 1 280 ? -4.237 3.508 43.854 1.00 85.50 280 HIS A CA 1
ATOM 2256 C C . HIS A 1 280 ? -3.739 3.016 45.212 1.00 85.50 280 HIS A C 1
ATOM 2258 O O . HIS A 1 280 ? -3.323 3.817 46.051 1.00 85.50 280 HIS A O 1
ATOM 2264 N N . ARG A 1 281 ? -3.744 1.701 45.418 1.00 87.12 281 ARG A N 1
ATOM 2265 C CA . ARG A 1 281 ? -3.166 1.040 46.590 1.00 87.12 281 ARG A CA 1
ATOM 2266 C C . ARG A 1 281 ? -1.966 0.203 46.162 1.00 87.12 281 ARG A C 1
ATOM 2268 O O . ARG A 1 281 ? -2.029 -0.480 45.146 1.00 87.12 281 ARG A O 1
ATOM 2275 N N . ILE A 1 282 ? -0.885 0.227 46.936 1.00 83.81 282 ILE A N 1
ATOM 2276 C CA . ILE A 1 282 ? 0.269 -0.654 46.715 1.00 83.81 282 ILE A CA 1
ATOM 2277 C C . ILE A 1 282 ? -0.156 -2.094 47.037 1.00 83.81 282 ILE A C 1
ATOM 2279 O O . ILE A 1 282 ? -0.692 -2.368 48.111 1.00 83.81 282 ILE A O 1
ATOM 2283 N N . SER A 1 283 ? 0.047 -3.014 46.097 1.00 77.25 283 SER A N 1
ATOM 2284 C CA . SER A 1 283 ? -0.164 -4.443 46.326 1.00 77.25 283 SER A CA 1
ATOM 2285 C C . SER A 1 283 ? 0.946 -4.979 47.234 1.00 77.25 283 SER A C 1
ATOM 2287 O O . SER A 1 283 ? 2.112 -4.616 47.071 1.00 77.25 283 SER A O 1
ATOM 2289 N N . GLY A 1 284 ? 0.601 -5.854 48.182 1.00 65.81 284 GLY A N 1
ATOM 2290 C CA . GLY A 1 284 ? 1.539 -6.360 49.196 1.00 65.81 284 GLY A CA 1
ATOM 2291 C C . GLY A 1 284 ? 2.730 -7.166 48.654 1.00 65.81 284 GLY A C 1
ATOM 2292 O O . GLY A 1 284 ? 3.639 -7.479 49.411 1.00 65.81 284 GLY A O 1
ATOM 2293 N N . GLU A 1 285 ? 2.752 -7.483 47.357 1.00 62.00 285 GLU A N 1
ATOM 2294 C CA . GLU A 1 285 ? 3.861 -8.166 46.674 1.00 62.00 285 GLU A CA 1
ATOM 2295 C C . GLU A 1 285 ? 4.755 -7.199 45.866 1.00 62.00 285 GLU A C 1
ATOM 2297 O O . GLU A 1 285 ? 5.692 -7.625 45.188 1.00 62.00 285 GLU A O 1
ATOM 2302 N N . SER A 1 286 ? 4.481 -5.889 45.908 1.00 61.25 286 SER A N 1
ATOM 2303 C CA . SER A 1 286 ? 5.241 -4.882 45.162 1.00 61.25 286 SER A CA 1
ATOM 2304 C C . SER A 1 286 ? 6.619 -4.627 45.772 1.00 61.25 286 SER A C 1
ATOM 2306 O O . SER A 1 286 ? 6.755 -4.445 46.980 1.00 61.25 286 SER A O 1
ATOM 2308 N N . PHE A 1 287 ? 7.637 -4.485 44.917 1.00 62.34 287 PHE A N 1
ATOM 2309 C CA . PHE A 1 287 ? 8.972 -3.998 45.298 1.00 62.34 287 PHE A CA 1
ATOM 2310 C C . PHE A 1 287 ? 8.910 -2.666 46.071 1.00 62.34 287 PHE A C 1
ATOM 2312 O O . PHE A 1 287 ? 9.714 -2.449 46.977 1.00 62.34 287 PHE A O 1
ATOM 2319 N N . LEU A 1 288 ? 7.932 -1.805 45.769 1.00 59.50 288 LEU A N 1
ATOM 2320 C CA . LEU A 1 288 ? 7.749 -0.521 46.453 1.00 59.50 288 LEU A CA 1
ATOM 2321 C C . LEU A 1 288 ? 7.372 -0.687 47.934 1.00 59.50 288 LEU A C 1
ATOM 2323 O O . LEU A 1 288 ? 7.720 0.161 48.746 1.00 59.50 288 LEU A O 1
ATOM 2327 N N . CYS A 1 289 ? 6.753 -1.811 48.308 1.00 54.81 289 CYS A N 1
ATOM 2328 C CA . CYS A 1 289 ? 6.398 -2.105 49.696 1.00 54.81 289 CYS A CA 1
ATOM 2329 C C . CYS A 1 289 ? 7.642 -2.322 50.584 1.00 54.81 289 CYS A C 1
ATOM 2331 O O . CYS A 1 289 ? 7.584 -2.102 51.788 1.00 54.81 289 CYS A O 1
ATOM 2333 N N . SER A 1 290 ? 8.783 -2.704 49.992 1.00 53.34 290 SER A N 1
ATOM 2334 C CA . SER A 1 290 ? 10.050 -2.898 50.718 1.00 53.34 290 SER A CA 1
ATOM 2335 C C . SER A 1 290 ? 10.843 -1.608 50.975 1.00 53.34 290 SER A C 1
ATOM 2337 O O . SER A 1 290 ? 11.792 -1.629 51.756 1.00 53.34 290 SER A O 1
ATOM 2339 N N . GLN A 1 291 ? 10.473 -0.486 50.342 1.00 52.28 291 GLN A N 1
ATOM 2340 C CA . GLN A 1 291 ? 11.107 0.815 50.600 1.00 52.28 291 GLN A CA 1
ATOM 2341 C C . GLN A 1 291 ? 10.466 1.552 51.783 1.00 52.28 291 GLN A C 1
ATOM 2343 O O . GLN A 1 291 ? 11.192 2.159 52.567 1.00 52.28 291 GLN A O 1
ATOM 2348 N N . ASP A 1 292 ? 9.153 1.418 51.985 1.00 50.09 292 ASP A N 1
ATOM 2349 C CA . ASP A 1 292 ? 8.457 2.075 53.103 1.00 50.09 292 ASP A CA 1
ATOM 2350 C C . ASP A 1 292 ? 8.802 1.464 54.480 1.00 50.09 292 ASP A C 1
ATOM 2352 O O . ASP A 1 292 ? 8.692 2.139 55.504 1.00 50.09 292 ASP A O 1
ATOM 2356 N N . GLU A 1 293 ? 9.286 0.216 54.537 1.00 49.59 293 GLU A N 1
ATOM 2357 C CA . GLU A 1 293 ? 9.731 -0.412 55.794 1.00 49.59 293 GLU A CA 1
ATOM 2358 C C . GLU A 1 293 ? 11.112 0.068 56.283 1.00 49.59 293 GLU A C 1
ATOM 2360 O O . GLU A 1 293 ? 11.464 -0.163 57.442 1.00 49.59 293 GLU A O 1
ATOM 2365 N N . HIS A 1 294 ? 11.905 0.755 55.451 1.00 49.59 294 HIS A N 1
ATOM 2366 C CA . HIS A 1 294 ? 13.219 1.279 55.857 1.00 49.59 294 HIS A CA 1
ATOM 2367 C C . HIS A 1 294 ? 13.230 2.755 56.273 1.00 49.59 294 HIS A C 1
ATOM 2369 O O . HIS A 1 294 ? 14.188 3.171 56.923 1.00 49.59 294 HIS A O 1
ATOM 2375 N N . ASP A 1 295 ? 12.150 3.503 56.029 1.00 45.69 295 ASP A N 1
ATOM 2376 C CA . ASP A 1 295 ? 12.063 4.934 56.364 1.00 45.69 295 ASP A CA 1
ATOM 2377 C C . ASP A 1 295 ? 11.178 5.256 57.587 1.00 45.69 295 ASP A C 1
ATOM 2379 O O . ASP A 1 295 ? 10.903 6.424 57.861 1.00 45.69 295 ASP A O 1
ATOM 2383 N N . ASN A 1 296 ? 10.789 4.258 58.397 1.00 42.66 296 ASN A N 1
ATOM 2384 C CA . ASN A 1 296 ? 9.973 4.483 59.600 1.00 42.66 296 ASN A CA 1
ATOM 2385 C C . ASN A 1 296 ? 10.689 4.105 60.923 1.00 42.66 296 ASN A C 1
ATOM 2387 O O . ASN A 1 296 ? 10.402 3.063 61.518 1.00 42.66 296 ASN A O 1
ATOM 2391 N N . PRO A 1 297 ? 11.619 4.933 61.450 1.00 48.28 297 PRO A N 1
ATOM 2392 C CA . PRO A 1 297 ? 12.276 4.685 62.727 1.00 48.28 297 PRO A CA 1
ATOM 2393 C C . PRO A 1 297 ? 11.490 5.330 63.879 1.00 48.28 297 PRO A C 1
ATOM 2395 O O . PRO A 1 297 ? 11.979 6.261 64.512 1.00 48.28 297 PRO A O 1
ATOM 2398 N N . ALA A 1 298 ? 10.271 4.876 64.182 1.00 48.69 298 ALA A N 1
ATOM 2399 C CA . ALA A 1 298 ? 9.584 5.320 65.401 1.00 48.69 298 ALA A CA 1
ATOM 2400 C C . ALA A 1 298 ? 8.413 4.414 65.797 1.00 48.69 298 ALA A C 1
ATOM 2402 O O . ALA A 1 298 ? 7.289 4.669 65.388 1.00 48.69 298 ALA A O 1
ATOM 2403 N N . PHE A 1 299 ? 8.670 3.395 66.628 1.00 45.06 299 PHE A N 1
ATOM 2404 C CA . PHE A 1 299 ? 7.978 3.155 67.914 1.00 45.06 299 PHE A CA 1
ATOM 2405 C C . PHE A 1 299 ? 8.361 1.781 68.502 1.00 45.06 299 PHE A C 1
ATOM 2407 O O . PHE A 1 299 ? 7.556 0.860 68.592 1.00 45.06 299 PHE A O 1
ATOM 2414 N N . SER A 1 300 ? 9.603 1.626 68.971 1.00 41.66 300 SER A N 1
ATOM 2415 C CA . SER A 1 300 ? 9.905 0.614 69.992 1.00 41.66 300 SER A CA 1
ATOM 2416 C C . SER A 1 300 ? 9.818 1.284 71.363 1.00 41.66 300 SER A C 1
ATOM 2418 O O . SER A 1 300 ? 10.809 1.794 71.890 1.00 41.66 300 SER A O 1
ATOM 2420 N N . GLY A 1 301 ? 8.606 1.335 71.916 1.00 40.69 301 GLY A N 1
ATOM 2421 C CA . GLY A 1 301 ? 8.382 1.736 73.299 1.00 40.69 301 GLY A CA 1
ATOM 2422 C C . GLY A 1 301 ? 9.045 0.736 74.245 1.00 40.69 301 GLY A C 1
ATOM 2423 O O . GLY A 1 301 ? 8.578 -0.390 74.388 1.00 40.69 301 GLY A O 1
ATOM 2424 N N . ARG A 1 302 ? 10.132 1.150 74.905 1.00 40.44 302 ARG A N 1
ATOM 2425 C CA . ARG A 1 302 ? 10.606 0.503 76.132 1.00 40.44 302 ARG A CA 1
ATOM 2426 C C . ARG A 1 302 ? 9.752 1.005 77.288 1.00 40.44 302 ARG A C 1
ATOM 2428 O O . ARG A 1 302 ? 9.972 2.102 77.791 1.00 40.44 302 ARG A O 1
ATOM 2435 N N . GLY A 1 303 ? 8.785 0.193 77.690 1.00 41.38 303 GLY A N 1
ATOM 2436 C CA . GLY A 1 303 ? 8.253 0.206 79.043 1.00 41.38 303 GLY A CA 1
ATOM 2437 C C . GLY A 1 303 ? 8.881 -0.951 79.809 1.00 41.38 303 GLY A C 1
ATOM 2438 O O . GLY A 1 303 ? 8.447 -2.083 79.645 1.00 41.38 303 GLY A O 1
ATOM 2439 N N . GLU A 1 304 ? 9.883 -0.671 80.636 1.00 42.69 304 GLU A N 1
ATOM 2440 C CA . GLU A 1 304 ? 10.250 -1.544 81.752 1.00 42.69 304 GLU A CA 1
ATOM 2441 C C . GLU A 1 304 ? 10.342 -0.670 82.998 1.00 42.69 304 GLU A C 1
ATOM 2443 O O . GLU A 1 304 ? 11.201 0.204 83.109 1.00 42.69 304 GLU A O 1
ATOM 2448 N N . GLY A 1 305 ? 9.378 -0.873 83.894 1.00 46.69 305 GLY A N 1
ATOM 2449 C CA . GLY A 1 305 ? 9.429 -0.407 85.266 1.00 46.69 305 GLY A CA 1
ATOM 2450 C C . GLY A 1 305 ? 9.938 -1.527 86.165 1.00 46.69 305 GLY A C 1
ATOM 2451 O O . GLY A 1 305 ? 9.434 -2.650 86.109 1.00 46.69 305 GLY A O 1
ATOM 2452 N N . SER A 1 306 ? 10.918 -1.194 86.996 1.00 40.34 306 SER A N 1
ATOM 2453 C CA . SER A 1 306 ? 11.133 -1.671 88.367 1.00 40.34 306 SER A CA 1
ATOM 2454 C C . SER A 1 306 ? 12.046 -0.665 89.056 1.00 40.34 306 SER A C 1
ATOM 2456 O O . SER A 1 306 ? 13.070 -0.303 88.435 1.00 40.34 306 SER A O 1
#

Secondary structure (DSSP, 8-state):
-HHHHHHHHHHHHHTTPPPPHHHHHHHHHHHHHTT-HHHHHHHHHHHHHS-SPPPHHHHHHHHHHHH-SS-TTS-S--TT-PPPPHHHHHHHHH--TTS-TTS--SSGGG--TT-HHHHHHHHHHHHHTT-HHHHHHHHHHHHH-HHHHSPPBPPPPPPP-S-GGGHHHHHHHHHHHHHHHTT--BHHHHHHHHHHHHHHHHT-HHHHHHHHHTSSS-GGGS-HHHHHHHHT-GGGS-GGG--HHHHHHHHHHHHHHHHHHHHHHTEEEEEETTTTEEEEEE-TT-TTHHHHTTS-----------

pLDDT: mean 83.76, std 15.59, range [40.12, 98.44]

Radius of gyration: 28.46 Å; chains: 1; bounding box: 50×44×122 Å

Organism: Macrophomina phaseolina (strain MS6) (NCBI:txid1126212)

Foldseek 3Di:
DLVVLVVVVVVCVVVVHQDDPVSLLVQLLVCLLQVPLVSNVVSLVSVLVPPDADPLVSLLSSLCSLQDPDDPPDDDPPPPRDHHDLVSLCCQAPHNPPADPVRGRHSLVRQPLVDLSSVLSSLQSCLQSLVPVVLVVVVVVLVVDCCQVVWDADDQPDDDPDDCVCVVVCLVSQLQVVCVVVVNHTSNQVVLLSSLVSCLSSVVLLVSLVSVVVGPDALVSHRPVSLVSNLVPCVSHDPVNDDPVSVVVSVVVVVVVVVVVCVVQQWDWDQDPVVRDIDIDRHPPGPVVVVVVVPDPDDPDDDDDD

Sequence (306 aa):
MLILANQIRYKIEDARVPLPPELVYIGLLCAAACHSVPALKTYLYERRVLDSPMPALVFARLVDGIVQNTPKSFRRPSGWRRPLREEHASAVMLGFPDAPVHEPYDLSSCVPRESWPCMDRWVRALARYKFLPQLRLEWALWLESPLRTSPQSCLVPAKAAGPPTAAIINEDREPMRRLHEAGMWNTRTRGDLAFVEAFRRSGGFEEAWMVLKESDFSFDLLKRRTRTALLAYPEFAAPELWTEGMRARMLNNYAAELAKIESLYGVEWVWDEQAGTGYHRISGESFLCSQDEHDNPAFSGRGEGS

=== Feature glossary ===
Annotated list of the representations used here:

Nearest PDB structures. The Foldseek neighbor list gives the closest experimentally determined structures in the PDB, ranked by structural alignment. TM-score near 1 means near-identical fold; near 0.3 means only rough topology match. This is how one finds what a novel AlphaFold prediction most resembles in the solved-structure universe.

Foldseek 3Di. Foldseek's 3Di representation compresses backbone geometry into a per-residue letter drawn from a learned twenty-state alphabet. It captures the tertiary interaction pattern around each residue — which residues are packed against it in space, regardless of where they are in sequence.

Radius of gyration, Cα contacts, bounding box. Radius of gyration (Rg) is the root-mean-square distance of Cα atoms from their centroid — a single number for overall size and compactness. A globular domain of N residues has Rg ≈ 2.2·N^0.38 Å; an extended or disordered chain has a much larger Rg. The Cα contact count is the number of residue pairs whose Cα atoms are within 8 Å and are more than four positions apart in sequence — a standard proxy for tertiary packing density. The bounding box is the smallest axis-aligned box enclosing all Cα atoms.

InterPro / GO / CATH / organism. The annotation block draws on four external resources. InterPro: which protein families and domains the sequence belongs to. GO: standardized terms for what the protein does, what process it participates in, and where in the cell it acts. CATH: which structural fold it has in the CATH hierarchy. Organism: the species of origin.

mmCIF coordinates. The mmCIF block holds the 3D Cartesian coordinates of each backbone atom (N, Cα, C, O) in ångströms. mmCIF is the PDB's canonical archive format — a tagged-loop text representation of the atomic model.

pLDDT. pLDDT is the predicted lDDT-Cα score: AlphaFold's confidence that the local environment of each residue (all inter-atomic distances within 15 Å) is correctly placed. It is a per-residue number between 0 and 100, with higher meaning more reliable.

Backbone torsions (φ/ψ). φ (phi) and ψ (psi) are the two rotatable backbone dihedrals per residue: φ is the C(i-1)–N–Cα–C torsion, ψ is the N–Cα–C–N(i+1) torsion, both in degrees on (−180°, 180°]. α-helical residues cluster near (−60°, −45°); β-strand residues near (−120°, +130°). A Ramachandran plot is simply a scatter of (φ, ψ) for every residue.

B-factor. For experimental (PDB) structures, the B-factor (temperature factor) quantifies the positional spread of each atom in the crystal — a combination of thermal vibration and static disorder — in units of Å². High B-factors mark flexible loops or poorly resolved regions; low B-factors mark the rigid, well-ordered core.

Secondary structure (3-state, P-SEA). SS3 is a coarse helix/strand/coil call (letters a/b/c) made by the P-SEA algorithm from inter-Cα distances and dihedrals. It is less detailed than DSSP but needs only Cα positions.

Predicted aligned error. Predicted aligned error is AlphaFold's pairwise confidence. Unlike pLDDT (per-residue), PAE is per-residue-pair and captures whether two parts of the structure are correctly placed relative to each other. Units are ångströms of expected positional error.

Solvent-accessible surface area. Solvent-accessible surface area (SASA) is the area in Å² traced out by the centre of a 1.4 Å probe sphere (a water molecule) rolled over the protein's van der Waals surface (Shrake–Rupley / Lee–Richards construction). Buried residues have near-zero SASA; fully exposed residues can exceed 200 Å². The total SASA scales roughly with the number of surface residues.

Secondary structure (8-state, DSSP). The SS8 string is DSSP's per-residue secondary-structure call. α-helix (H) means an i→i+4 H-bond ladder; β-strand (E) means the residue participates in a β-sheet; 3₁₀ (G) and π (I) are tighter and wider helices; T/S are turns/bends; '-' is loop.

Rendered structure images. Structure images are PyMOL renders from six orthogonal camera directions. Cartoon representation draws helices as coils and strands as arrows; sticks shows the backbone as bonds; surface shows the solvent-excluded envelope. Rainbow coloring maps sequence position to hue (blue→red, N→C); chain coloring assigns a distinct color per polypeptide.

Sequence. The amino-acid sequence is the protein's primary structure: the linear order of residues from the N-terminus to the C-terminus, written in one-letter code. Everything else here — the 3D coordinates, the secondary structure, the domain annotations — is ultimately a consequence of this string.

Contact-map, Ramachandran, and PAE plots. Three diagnostic plots accompany the record. The Cα contact map visualizes the tertiary structure as a 2D adjacency matrix (8 Å cutoff, sequence-local contacts suppressed). The Ramachandran plot shows the distribution of backbone (φ, ψ) torsions, with points in the α and β basins reflecting secondary structure content. The PAE plot shows AlphaFold's inter-residue confidence as a color matrix.